Protein AF-A0A7S0T7L4-F1 (afdb_monomer)

Structure (mmCIF, N/CA/C/O backbone):
data_AF-A0A7S0T7L4-F1
#
_entry.id   AF-A0A7S0T7L4-F1
#
loop_
_atom_site.group_PDB
_atom_site.id
_atom_site.type_symbol
_atom_site.label_atom_id
_atom_site.label_alt_id
_atom_site.label_comp_id
_atom_site.label_asym_id
_atom_site.label_entity_id
_atom_site.label_seq_id
_atom_site.pdbx_PDB_ins_code
_atom_site.Cartn_x
_atom_site.Cartn_y
_atom_site.Cartn_z
_atom_site.occupancy
_atom_site.B_iso_or_equiv
_atom_site.auth_seq_id
_atom_site.auth_comp_id
_atom_site.auth_asym_id
_atom_site.auth_atom_id
_atom_site.pdbx_PDB_model_num
ATOM 1 N N . GLU A 1 1 ? -25.936 -7.237 38.113 1.00 46.38 1 GLU A N 1
ATOM 2 C CA . GLU A 1 1 ? -25.662 -6.929 36.689 1.00 46.38 1 GLU A CA 1
ATOM 3 C C . GLU A 1 1 ? -26.120 -5.549 36.201 1.00 46.38 1 GLU A C 1
ATOM 5 O O . GLU A 1 1 ? -25.443 -5.005 35.349 1.00 46.38 1 GLU A O 1
ATOM 10 N N . LYS A 1 2 ? -27.176 -4.910 36.740 1.00 40.78 2 LYS A N 1
ATOM 11 C CA . LYS A 1 2 ? -27.672 -3.599 36.240 1.00 40.78 2 LYS A CA 1
ATOM 12 C C . LYS A 1 2 ? -27.026 -2.319 36.807 1.00 40.78 2 LYS A C 1
ATOM 14 O O . LYS A 1 2 ? -27.452 -1.236 36.425 1.00 40.78 2 LYS A O 1
ATOM 19 N N . ARG A 1 3 ? -26.083 -2.392 37.756 1.00 48.12 3 ARG A N 1
ATOM 20 C CA . ARG A 1 3 ? -25.671 -1.191 38.519 1.00 48.12 3 ARG A CA 1
ATOM 21 C C . ARG A 1 3 ? -24.419 -0.479 38.008 1.00 48.12 3 ARG A C 1
ATOM 23 O O . ARG A 1 3 ? -24.399 0.739 38.080 1.00 48.12 3 ARG A O 1
ATOM 30 N N . GLU A 1 4 ? -23.445 -1.183 37.431 1.00 53.12 4 GLU A N 1
ATOM 31 C CA . GLU A 1 4 ? -22.246 -0.556 36.849 1.00 53.12 4 GLU A CA 1
ATOM 32 C C . GLU A 1 4 ? -21.747 -1.365 35.642 1.00 53.12 4 GLU A C 1
ATOM 34 O O . GLU A 1 4 ? -20.860 -2.211 35.773 1.00 53.12 4 GLU A O 1
ATOM 39 N N . PRO A 1 5 ? -22.325 -1.152 34.449 1.00 59.41 5 PRO A N 1
ATOM 40 C CA . PRO A 1 5 ? -21.936 -1.898 33.255 1.00 59.41 5 PRO A CA 1
ATOM 41 C C . PRO A 1 5 ? -20.467 -1.642 32.862 1.00 59.41 5 PRO A C 1
ATOM 43 O O . PRO A 1 5 ? -19.806 -2.542 32.358 1.00 59.41 5 PRO A O 1
ATOM 46 N N . LEU A 1 6 ? -19.897 -0.484 33.216 1.00 57.72 6 LEU A N 1
ATOM 47 C CA . LEU A 1 6 ? -18.463 -0.187 33.080 1.00 57.72 6 LEU A CA 1
ATOM 48 C C . LEU A 1 6 ? -17.570 -1.132 33.903 1.00 57.72 6 LEU A C 1
ATOM 50 O O . LEU A 1 6 ? -16.554 -1.619 33.409 1.00 57.72 6 LEU A O 1
ATOM 54 N N . LEU A 1 7 ? -17.958 -1.438 35.146 1.00 60.47 7 LEU A N 1
ATOM 55 C CA . LEU A 1 7 ? -17.203 -2.347 36.011 1.00 60.47 7 LEU A CA 1
ATOM 56 C C . LEU A 1 7 ? -17.292 -3.794 35.506 1.00 60.47 7 LEU A C 1
ATOM 58 O O . LEU A 1 7 ? -16.321 -4.550 35.598 1.00 60.47 7 LEU A O 1
ATOM 62 N N . ALA A 1 8 ? -18.435 -4.160 34.918 1.00 59.03 8 ALA A N 1
ATOM 63 C CA . ALA A 1 8 ? -18.621 -5.432 34.228 1.00 59.03 8 ALA A CA 1
ATOM 64 C C . ALA A 1 8 ? -17.688 -5.547 33.008 1.00 59.03 8 ALA A C 1
ATOM 66 O O . ALA A 1 8 ? -16.973 -6.536 32.883 1.00 59.03 8 ALA A O 1
ATOM 67 N N . VAL A 1 9 ? -17.585 -4.508 32.170 1.00 58.62 9 VAL A N 1
ATOM 68 C CA . VAL A 1 9 ? -16.639 -4.491 31.036 1.00 58.62 9 VAL A CA 1
ATOM 69 C C . VAL A 1 9 ? -15.195 -4.666 31.515 1.00 58.62 9 VAL A C 1
ATOM 71 O O . VAL A 1 9 ? -14.468 -5.486 30.963 1.00 58.62 9 VAL A O 1
ATOM 74 N N . VAL A 1 10 ? -14.775 -3.976 32.580 1.00 61.06 10 VAL A N 1
ATOM 75 C CA . VAL A 1 10 ? -13.408 -4.102 33.124 1.00 61.06 10 VAL A CA 1
ATOM 76 C C . VAL A 1 10 ? -13.134 -5.503 33.687 1.00 61.06 10 VAL A C 1
ATOM 78 O O . VAL A 1 10 ? -12.034 -6.039 33.525 1.00 61.06 10 VAL A O 1
ATOM 81 N N . SER A 1 11 ? -14.118 -6.122 34.339 1.00 59.00 11 SER A N 1
ATOM 82 C CA . SER A 1 11 ? -13.972 -7.467 34.908 1.00 59.00 11 SER A CA 1
ATOM 83 C C . SER A 1 11 ? -13.998 -8.560 33.834 1.00 59.00 11 SER A C 1
ATOM 85 O O . SER A 1 11 ? -13.143 -9.446 33.866 1.00 59.00 11 SER A O 1
ATOM 87 N N . TYR A 1 12 ? -14.862 -8.457 32.820 1.00 60.47 12 TYR A N 1
ATOM 88 C CA . TYR A 1 12 ? -14.848 -9.362 31.664 1.00 60.47 12 TYR A CA 1
ATOM 89 C C . TYR A 1 12 ? -13.604 -9.180 30.790 1.00 60.47 12 TYR A C 1
ATOM 91 O O . TYR A 1 12 ? -13.039 -10.169 30.316 1.00 60.47 12 TYR A O 1
ATOM 99 N N . ALA A 1 13 ? -13.102 -7.947 30.664 1.00 59.41 13 ALA A N 1
ATOM 100 C CA . ALA A 1 13 ? -11.855 -7.667 29.966 1.00 59.41 13 ALA A CA 1
ATOM 101 C C . ALA A 1 13 ? -10.665 -8.388 30.615 1.00 59.41 13 ALA A C 1
ATOM 103 O O . ALA A 1 13 ? -9.842 -8.978 29.912 1.00 59.41 13 ALA A O 1
ATOM 104 N N . ARG A 1 14 ? -10.616 -8.414 31.954 1.00 60.66 14 ARG A N 1
ATOM 105 C CA . ARG A 1 14 ? -9.617 -9.170 32.729 1.00 60.66 14 ARG A CA 1
ATOM 106 C C . ARG A 1 14 ? -9.839 -10.684 32.672 1.00 60.66 14 ARG A C 1
ATOM 108 O O . ARG A 1 14 ? -8.865 -11.430 32.655 1.00 60.66 14 ARG A O 1
ATOM 115 N N . GLY A 1 15 ? -11.094 -11.130 32.609 1.00 63.53 15 GLY A N 1
ATOM 116 C CA . GLY A 1 15 ? -11.477 -12.544 32.538 1.00 63.53 15 GLY A CA 1
ATOM 117 C C . GLY A 1 15 ? -11.331 -13.197 31.159 1.00 63.53 15 GLY A C 1
ATOM 118 O O . GLY A 1 15 ? -11.472 -14.410 31.058 1.00 63.53 15 GLY A O 1
ATOM 119 N N . LYS A 1 16 ? -11.029 -12.424 30.103 1.00 61.78 16 LYS A N 1
ATOM 120 C CA . LYS A 1 16 ? -10.987 -12.884 28.698 1.00 61.78 16 LYS A CA 1
ATOM 121 C C . LYS A 1 16 ? -12.323 -13.447 28.176 1.00 61.78 16 LYS A C 1
ATOM 123 O O . LYS A 1 16 ? -12.313 -14.198 27.206 1.00 61.78 16 LYS A O 1
ATOM 128 N N . CYS A 1 17 ? -13.449 -13.081 28.787 1.00 69.62 17 CYS A N 1
ATOM 129 C CA . CYS A 1 17 ? -14.780 -13.519 28.364 1.00 69.62 17 CYS A CA 1
ATOM 130 C C . CYS A 1 17 ? -15.318 -12.580 27.278 1.00 69.62 17 CYS A C 1
ATOM 132 O O . CYS A 1 17 ? -16.112 -11.685 27.565 1.00 69.62 17 CYS A O 1
ATOM 134 N N . ASP A 1 18 ? -14.856 -12.774 26.044 1.00 72.25 18 ASP A N 1
ATOM 135 C CA . ASP A 1 18 ? -15.166 -11.876 24.927 1.00 72.25 18 ASP A CA 1
ATOM 136 C C . ASP A 1 18 ? -16.669 -11.825 24.597 1.00 72.25 18 ASP A C 1
ATOM 138 O O . ASP A 1 18 ? -17.215 -10.751 24.354 1.00 72.25 18 ASP A O 1
ATOM 142 N N . ASP A 1 19 ? -17.350 -12.972 24.654 1.00 70.56 19 ASP A N 1
ATOM 143 C CA . ASP A 1 19 ? -18.769 -13.091 24.296 1.00 70.56 19 ASP A CA 1
ATOM 144 C C . ASP A 1 19 ? -19.677 -12.362 25.294 1.00 70.56 19 ASP A C 1
ATOM 146 O O . ASP A 1 19 ? -20.521 -11.558 24.904 1.00 70.56 19 ASP A O 1
ATOM 150 N N . ALA A 1 20 ? -19.432 -12.554 26.593 1.00 68.19 20 ALA A N 1
ATOM 151 C CA . ALA A 1 20 ? -20.180 -11.871 27.645 1.00 68.19 20 ALA A CA 1
ATOM 152 C C . ALA A 1 20 ? -19.956 -10.351 27.612 1.00 68.19 20 ALA A C 1
ATOM 154 O O . ALA A 1 20 ? -20.878 -9.584 27.882 1.00 68.19 20 ALA A O 1
ATOM 155 N N . LEU A 1 21 ? -18.746 -9.904 27.257 1.00 73.50 21 LEU A N 1
ATOM 156 C CA . LEU A 1 21 ? -18.447 -8.481 27.130 1.00 73.50 21 LEU A CA 1
ATOM 157 C C . LEU A 1 21 ? -19.219 -7.863 25.964 1.00 73.50 21 LEU A C 1
ATOM 159 O O . LEU A 1 21 ? -19.841 -6.824 26.161 1.00 73.50 21 LEU A O 1
ATOM 163 N N . ILE A 1 22 ? -19.231 -8.513 24.795 1.00 74.19 22 ILE A N 1
ATOM 164 C CA . ILE A 1 22 ? -19.968 -8.036 23.616 1.00 74.19 22 ILE A CA 1
ATOM 165 C C . ILE A 1 22 ? -21.470 -7.942 23.915 1.00 74.19 22 ILE A C 1
ATOM 167 O O . ILE A 1 22 ? -22.093 -6.929 23.593 1.00 74.19 22 ILE A O 1
ATOM 171 N N . ASP A 1 23 ? -22.049 -8.944 24.576 1.00 74.38 23 ASP A N 1
ATOM 172 C CA . ASP A 1 23 ? -23.477 -8.955 24.912 1.00 74.38 23 ASP A CA 1
ATOM 173 C C . ASP A 1 23 ? -23.842 -7.864 25.933 1.00 74.38 23 ASP A C 1
ATOM 175 O O . ASP A 1 23 ? -24.859 -7.171 25.797 1.00 74.38 23 ASP A O 1
ATOM 179 N N . VAL A 1 24 ? -22.983 -7.637 26.930 1.00 73.25 24 VAL A N 1
ATOM 180 C CA . VAL A 1 24 ? -23.160 -6.558 27.913 1.00 73.25 24 VAL A CA 1
ATOM 181 C C . VAL A 1 24 ? -23.000 -5.185 27.259 1.00 73.25 24 VAL A C 1
ATOM 183 O O . VAL A 1 24 ? -23.801 -4.290 27.525 1.00 73.25 24 VAL A O 1
ATOM 186 N N . THR A 1 25 ? -22.027 -4.999 26.366 1.00 73.25 25 THR A N 1
ATOM 187 C CA . THR A 1 25 ? -21.849 -3.716 25.671 1.00 73.25 25 THR A CA 1
ATOM 188 C C . THR A 1 25 ? -22.977 -3.432 24.687 1.00 73.25 25 THR A C 1
ATOM 190 O O . THR A 1 25 ? -23.433 -2.293 24.618 1.00 73.25 25 THR A O 1
ATOM 193 N N . ASN A 1 26 ? -23.483 -4.456 23.990 1.00 77.31 26 ASN A N 1
ATOM 194 C CA . ASN A 1 26 ? -24.610 -4.320 23.066 1.00 77.31 26 ASN A CA 1
ATOM 195 C C . ASN A 1 26 ? -25.909 -3.985 23.816 1.00 77.31 26 ASN A C 1
ATOM 197 O O . ASN A 1 26 ? -26.663 -3.117 23.384 1.00 77.31 26 ASN A O 1
ATOM 201 N N . SER A 1 27 ? -26.162 -4.635 24.958 1.00 73.62 27 SER A N 1
ATOM 202 C CA . SER A 1 27 ? -27.363 -4.389 25.771 1.00 73.62 27 SER A CA 1
ATOM 203 C C . SER A 1 27 ? -27.332 -3.054 26.525 1.00 73.62 27 SER A C 1
ATOM 205 O O . SER A 1 27 ? -28.387 -2.469 26.770 1.00 73.62 27 SER A O 1
ATOM 207 N N . ALA A 1 28 ? -26.143 -2.553 26.871 1.00 73.69 28 ALA A N 1
ATOM 208 C CA . ALA A 1 28 ? -25.954 -1.281 27.569 1.00 73.69 28 ALA A CA 1
ATOM 209 C C . ALA A 1 28 ? -25.620 -0.095 26.641 1.00 73.69 28 ALA A C 1
ATOM 211 O O . ALA A 1 28 ? -25.410 1.013 27.134 1.00 73.69 28 ALA A O 1
ATOM 212 N N . SER A 1 29 ? -25.555 -0.308 25.321 1.00 78.00 29 SER A N 1
ATOM 213 C CA . SER A 1 29 ? -25.124 0.686 24.322 1.00 78.00 29 SER A CA 1
ATOM 214 C C . SER A 1 29 ? -23.737 1.299 24.597 1.00 78.00 29 SER A C 1
ATOM 216 O O . SER A 1 29 ? -23.462 2.439 24.220 1.00 78.00 29 SER A O 1
ATOM 218 N N . LEU A 1 30 ? -22.842 0.543 25.243 1.00 80.31 30 LEU A N 1
ATOM 219 C CA . LEU A 1 30 ? -21.472 0.953 25.590 1.00 80.31 30 LEU A CA 1
ATOM 220 C C . LEU A 1 30 ? -20.496 0.674 24.434 1.00 80.31 30 LEU A C 1
ATOM 222 O O . LEU A 1 30 ? -19.534 -0.087 24.556 1.00 80.31 30 LEU A O 1
ATOM 226 N N . PHE A 1 31 ? -20.768 1.273 23.271 1.00 80.19 31 PHE A N 1
ATOM 227 C CA . PHE A 1 31 ? -19.996 1.032 22.044 1.00 80.19 31 PHE A CA 1
ATOM 228 C C . PHE A 1 31 ? -18.583 1.629 22.092 1.00 80.19 31 PHE A C 1
ATOM 230 O O . PHE A 1 31 ? -17.681 1.134 21.419 1.00 80.19 31 PHE A O 1
ATOM 237 N N . LYS A 1 32 ? -18.364 2.669 22.906 1.00 79.44 32 LYS A N 1
ATOM 238 C CA . LYS A 1 32 ? -17.043 3.283 23.095 1.00 79.44 32 LYS A CA 1
ATOM 239 C C . LYS A 1 32 ? -16.093 2.325 23.813 1.00 79.44 32 LYS A C 1
ATOM 241 O O . LYS A 1 32 ? -14.959 2.128 23.387 1.00 79.44 32 LYS A O 1
ATOM 246 N N . GLU A 1 33 ? -16.564 1.713 24.887 1.00 79.25 33 GLU A N 1
ATOM 247 C CA . GLU A 1 33 ? -15.820 0.755 25.695 1.00 79.25 33 GLU A CA 1
ATOM 248 C C . GLU A 1 33 ? -15.592 -0.544 24.918 1.00 79.25 33 GLU A C 1
ATOM 250 O O . GLU A 1 33 ? -14.496 -1.103 24.955 1.00 79.25 33 GLU A O 1
ATOM 255 N N . GLN A 1 34 ? -16.593 -0.980 24.145 1.00 80.19 34 GLN A N 1
ATOM 256 C CA . GLN A 1 34 ? -16.461 -2.098 23.213 1.00 80.19 34 GLN A CA 1
ATOM 257 C C . GLN A 1 34 ? -15.365 -1.836 22.174 1.00 80.19 34 GLN A C 1
ATOM 259 O O . GLN A 1 34 ? -14.502 -2.686 21.959 1.00 80.19 34 GLN A O 1
ATOM 264 N N . ALA A 1 35 ? -15.355 -0.648 21.565 1.00 82.31 35 ALA A N 1
ATOM 265 C CA . ALA A 1 35 ? -14.335 -0.243 20.605 1.00 82.31 35 ALA A CA 1
ATOM 266 C C . ALA A 1 35 ? -12.930 -0.225 21.234 1.00 82.31 35 ALA A C 1
ATOM 268 O O . ALA A 1 35 ? -11.990 -0.753 20.644 1.00 82.31 35 ALA A O 1
ATOM 269 N N . GLN A 1 36 ? -12.783 0.317 22.449 1.00 81.50 36 GLN A N 1
ATOM 270 C CA . GLN A 1 36 ? -11.506 0.304 23.173 1.00 81.50 36 GLN A CA 1
ATOM 271 C C . GLN A 1 36 ? -11.034 -1.122 23.471 1.00 81.50 36 GLN A C 1
ATOM 273 O O . GLN A 1 36 ? -9.864 -1.440 23.265 1.00 81.50 36 GLN A O 1
ATOM 278 N N . TYR A 1 37 ? -11.943 -1.999 23.900 1.00 81.50 37 TYR A N 1
ATOM 279 C CA . TYR A 1 37 ? -11.619 -3.391 24.191 1.00 81.50 37 TYR A CA 1
ATOM 280 C C . TYR A 1 37 ? -11.155 -4.164 22.952 1.00 81.50 37 TYR A C 1
ATOM 282 O O . TYR A 1 37 ? -10.166 -4.892 23.018 1.00 81.50 37 TYR A O 1
ATOM 290 N N . LEU A 1 38 ? -11.830 -3.983 21.813 1.00 81.62 38 LEU A N 1
ATOM 291 C CA . LEU A 1 38 ? -11.463 -4.634 20.550 1.00 81.62 38 LEU A CA 1
ATOM 292 C C . LEU A 1 38 ? -10.057 -4.246 20.087 1.00 81.62 38 LEU A C 1
ATOM 294 O O . LEU A 1 38 ? -9.308 -5.090 19.590 1.00 81.62 38 LEU A O 1
ATOM 298 N N . VAL A 1 39 ? -9.698 -2.976 20.273 1.00 81.00 39 VAL A N 1
ATOM 299 C CA . VAL A 1 39 ? -8.371 -2.460 19.936 1.00 81.00 39 VAL A CA 1
ATOM 300 C C . VAL A 1 39 ? -7.308 -2.959 20.921 1.00 81.00 39 VAL A C 1
ATOM 302 O O . VAL A 1 39 ? -6.208 -3.284 20.492 1.00 81.00 39 VAL A O 1
ATOM 305 N N . GLU A 1 40 ? -7.628 -3.098 22.211 1.00 81.44 40 GLU A N 1
ATOM 306 C CA . GLU A 1 40 ? -6.695 -3.623 23.222 1.00 81.44 40 GLU A CA 1
ATOM 307 C C . GLU A 1 40 ? -6.449 -5.134 23.092 1.00 81.44 40 GLU A C 1
ATOM 309 O O . GLU A 1 40 ? -5.350 -5.612 23.358 1.00 81.44 40 GLU A O 1
ATOM 314 N N . ARG A 1 41 ? -7.470 -5.904 22.698 1.00 79.75 41 ARG A N 1
ATOM 315 C CA . ARG A 1 41 ? -7.368 -7.365 22.549 1.00 79.75 41 ARG A CA 1
ATOM 316 C C . ARG A 1 41 ? -6.612 -7.800 21.305 1.00 79.75 41 ARG A C 1
ATOM 318 O O . ARG A 1 41 ? -6.141 -8.932 21.280 1.00 79.75 41 ARG A O 1
ATOM 325 N N . GLU A 1 42 ? -6.584 -6.960 20.271 1.00 78.19 42 GLU A N 1
ATOM 326 C CA . GLU A 1 42 ? -5.938 -7.226 18.977 1.00 78.19 42 GLU A CA 1
ATOM 327 C C . GLU A 1 42 ? -6.352 -8.563 18.310 1.00 78.19 42 GLU A C 1
ATOM 329 O O . GLU A 1 42 ? -5.678 -9.059 17.408 1.00 78.19 42 GLU A O 1
ATOM 334 N N . SER A 1 43 ? -7.481 -9.164 18.714 1.00 81.25 43 SER A N 1
ATOM 335 C CA . SER A 1 43 ? -7.876 -10.501 18.253 1.00 81.25 43 SER A CA 1
ATOM 336 C C . SER A 1 43 ? -8.634 -10.449 16.918 1.00 81.25 43 SER A C 1
ATOM 338 O O . SER A 1 43 ? -9.727 -9.873 16.855 1.00 81.25 43 SER A O 1
ATOM 340 N N . PRO A 1 44 ? -8.123 -11.089 15.846 1.00 76.06 44 PRO A N 1
ATOM 341 C CA . PRO A 1 44 ? -8.757 -11.064 14.526 1.00 76.06 44 PRO A CA 1
ATOM 342 C C . PRO A 1 44 ? -10.103 -11.805 14.486 1.00 76.06 44 PRO A C 1
ATOM 344 O O . PRO A 1 44 ? -10.969 -11.481 13.666 1.00 76.06 44 PRO A O 1
ATOM 347 N N . GLU A 1 45 ? -10.304 -12.787 15.366 1.00 81.12 45 GLU A N 1
ATOM 348 C CA . GLU A 1 45 ? -11.557 -13.540 15.481 1.00 81.12 45 GLU A CA 1
ATOM 349 C C . GLU A 1 45 ? -12.683 -12.654 16.026 1.00 81.12 45 GLU A C 1
ATOM 351 O O . GLU A 1 45 ? -13.787 -12.640 15.476 1.00 81.12 45 GLU A O 1
ATOM 356 N N . LEU A 1 46 ? -12.373 -11.829 17.034 1.00 81.25 46 LEU A N 1
ATOM 357 C CA . LEU A 1 46 ? -13.321 -10.880 17.622 1.00 81.25 46 LEU A CA 1
ATOM 358 C C . LEU A 1 46 ? -13.728 -9.805 16.626 1.00 81.25 46 LEU A C 1
ATOM 360 O O . LEU A 1 46 ? -14.916 -9.530 16.466 1.00 81.25 46 LEU A O 1
ATOM 364 N N . TRP A 1 47 ? -12.757 -9.255 15.896 1.00 84.69 47 TRP A N 1
ATOM 365 C CA . TRP A 1 47 ? -13.035 -8.310 14.821 1.00 84.69 47 TRP A CA 1
ATOM 366 C C . TRP A 1 47 ? -13.948 -8.913 13.757 1.00 84.69 47 TRP A C 1
ATOM 368 O O . TRP A 1 47 ? -14.923 -8.281 13.362 1.00 84.69 47 TRP A O 1
ATOM 378 N N . THR A 1 48 ? -13.683 -10.152 13.335 1.00 81.75 48 THR A N 1
ATOM 379 C CA . THR A 1 48 ? -14.522 -10.834 12.340 1.00 81.75 48 THR A CA 1
ATOM 380 C C . THR A 1 48 ? -15.952 -11.019 12.854 1.00 81.75 48 THR A C 1
ATOM 382 O O . THR A 1 48 ? -16.890 -10.862 12.081 1.00 81.75 48 THR A O 1
ATOM 385 N N . ARG A 1 49 ? -16.136 -11.309 14.150 1.00 80.12 49 ARG A N 1
ATOM 386 C CA . ARG A 1 49 ? -17.457 -11.489 14.772 1.00 80.12 49 ARG A CA 1
ATOM 387 C C . ARG A 1 49 ? -18.229 -10.178 14.917 1.00 80.12 49 ARG A C 1
ATOM 389 O O . ARG A 1 49 ? -19.414 -10.140 14.598 1.00 80.12 49 ARG A O 1
ATOM 396 N N . VAL A 1 50 ? -17.575 -9.111 15.370 1.00 81.00 50 VAL A N 1
ATOM 397 C CA . VAL A 1 50 ? -18.222 -7.803 15.565 1.00 81.00 50 VAL A CA 1
ATOM 398 C C . VAL A 1 50 ? -18.533 -7.123 14.232 1.00 81.00 50 VAL A C 1
ATOM 400 O O . VAL A 1 50 ? -19.581 -6.492 14.102 1.00 81.00 50 VAL A O 1
ATOM 403 N N . LEU A 1 51 ? -17.666 -7.293 13.230 1.00 80.69 51 LEU A N 1
ATOM 404 C CA . LEU A 1 51 ? -17.820 -6.699 11.900 1.00 80.69 51 LEU A CA 1
ATOM 405 C C . LEU A 1 51 ? -18.693 -7.528 10.941 1.00 80.69 51 LEU A C 1
ATOM 407 O O . LEU A 1 51 ? -18.744 -7.203 9.754 1.00 80.69 51 LEU A O 1
ATOM 411 N N . ARG A 1 52 ? -19.385 -8.572 11.422 1.00 80.00 52 ARG A N 1
ATOM 412 C CA . ARG A 1 52 ? -20.347 -9.335 10.608 1.00 80.00 52 ARG A CA 1
ATOM 413 C C . ARG A 1 52 ? -21.439 -8.422 10.063 1.00 80.00 52 ARG A C 1
ATOM 415 O O . ARG A 1 52 ? -21.929 -7.544 10.768 1.00 80.00 52 ARG A O 1
ATOM 422 N N . GLU A 1 53 ? -21.860 -8.674 8.829 1.00 73.31 53 GLU A N 1
ATOM 423 C CA . GLU A 1 53 ? -22.905 -7.878 8.171 1.00 73.31 53 GLU A CA 1
ATOM 424 C C . GLU A 1 53 ? -24.269 -8.027 8.848 1.00 73.31 53 GLU A C 1
ATOM 426 O O . GLU A 1 53 ? -25.030 -7.068 8.907 1.00 73.31 53 GLU A O 1
ATOM 431 N N . ASP A 1 54 ? -24.511 -9.194 9.450 1.00 74.88 54 ASP A N 1
ATOM 432 C CA . ASP A 1 54 ? -25.718 -9.510 10.220 1.00 74.88 54 ASP A CA 1
ATOM 433 C C . ASP A 1 54 ? -25.840 -8.699 11.524 1.00 74.88 54 ASP A C 1
ATOM 435 O O . ASP A 1 54 ? -26.886 -8.719 12.171 1.00 74.88 54 ASP A O 1
ATOM 439 N N . ASN A 1 55 ? -24.768 -8.025 11.965 1.00 77.69 55 ASN A N 1
ATOM 440 C CA . ASN A 1 55 ? -24.758 -7.317 13.239 1.00 77.69 55 ASN A CA 1
ATOM 441 C C . ASN A 1 55 ? -25.389 -5.914 13.100 1.00 77.69 55 ASN A C 1
ATOM 443 O O . ASN A 1 55 ? -24.789 -5.040 12.464 1.00 77.69 55 ASN A O 1
ATOM 447 N N . PRO A 1 56 ? -26.532 -5.632 13.760 1.00 79.69 56 PRO A N 1
ATOM 448 C CA . PRO A 1 56 ? -27.182 -4.321 13.692 1.00 79.69 56 PRO A CA 1
ATOM 449 C C . PRO A 1 56 ? -26.323 -3.198 14.294 1.00 79.69 56 PRO A C 1
ATOM 451 O O . PRO A 1 56 ? -26.453 -2.039 13.900 1.00 79.69 56 PRO A O 1
ATOM 454 N N . TYR A 1 57 ? -25.408 -3.528 15.209 1.00 80.19 57 TYR A N 1
ATOM 455 C CA . TYR A 1 57 ? -24.544 -2.561 15.888 1.00 80.19 57 TYR A CA 1
ATOM 456 C C . TYR A 1 57 ? -23.213 -2.312 15.165 1.00 80.19 57 TYR A C 1
ATOM 458 O O . TYR A 1 57 ? -22.423 -1.484 15.617 1.00 80.19 57 TYR A O 1
ATOM 466 N N . ARG A 1 58 ? -22.960 -2.979 14.025 1.00 82.81 58 ARG A N 1
ATOM 467 C CA . ARG A 1 58 ? -21.705 -2.871 13.257 1.00 82.81 58 ARG A CA 1
ATOM 468 C C . ARG A 1 58 ? -21.314 -1.417 12.994 1.00 82.81 58 ARG A C 1
ATOM 470 O O . ARG A 1 58 ? -20.184 -1.034 13.279 1.00 82.81 58 ARG A O 1
ATOM 477 N N . LYS A 1 59 ? -22.246 -0.607 12.480 1.00 81.56 59 LYS A N 1
ATOM 478 C CA . LYS A 1 59 ? -21.992 0.805 12.144 1.00 81.56 59 LYS A CA 1
ATOM 479 C C . LYS A 1 59 ? -21.631 1.630 13.379 1.00 81.56 59 LYS A C 1
ATOM 481 O O . LYS A 1 59 ? -20.638 2.337 13.352 1.00 81.56 59 LYS A O 1
ATOM 486 N N . LEU A 1 60 ? -22.365 1.458 14.479 1.00 84.06 60 LEU A N 1
ATOM 487 C CA . LEU A 1 60 ? -22.129 2.198 15.724 1.00 84.06 60 LEU A CA 1
ATOM 488 C C . LEU A 1 60 ? -20.754 1.890 16.323 1.00 84.06 60 LEU A C 1
ATOM 490 O O . LEU A 1 60 ? -20.054 2.803 16.756 1.00 84.06 60 LEU A O 1
ATOM 494 N N . VAL A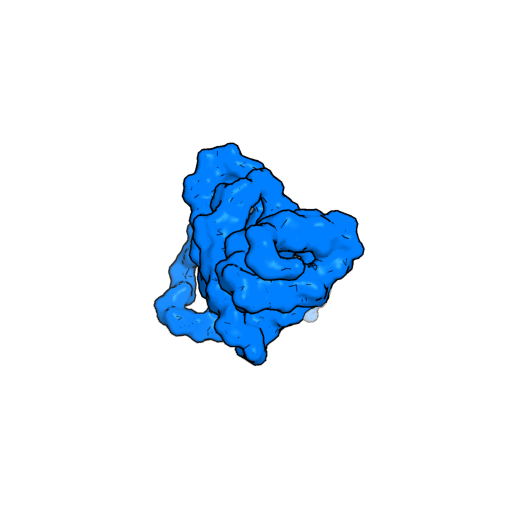 1 61 ? -20.344 0.617 16.320 1.00 83.81 61 VAL A N 1
ATOM 495 C CA . VAL A 1 61 ? -19.008 0.232 16.795 1.00 83.81 61 VAL A CA 1
ATOM 496 C C . VAL A 1 61 ? -17.930 0.809 15.884 1.00 83.81 61 VAL A C 1
ATOM 498 O O . VAL A 1 61 ? -16.966 1.386 16.383 1.00 83.81 61 VAL A O 1
ATOM 501 N N . VAL A 1 62 ? -18.095 0.698 14.562 1.00 84.19 62 VAL A N 1
ATOM 502 C CA . VAL A 1 62 ? -17.149 1.268 13.593 1.00 84.19 62 VAL A CA 1
ATOM 503 C C . VAL A 1 62 ? -17.023 2.778 13.799 1.00 84.19 62 VAL A C 1
ATOM 505 O O . VAL A 1 62 ? -15.909 3.258 13.984 1.00 84.19 62 VAL A O 1
ATOM 508 N N . ASP A 1 63 ? -18.128 3.512 13.896 1.00 83.88 63 ASP A N 1
ATOM 509 C CA . ASP A 1 63 ? -18.115 4.962 14.108 1.00 83.88 63 ASP A CA 1
ATOM 510 C C . ASP A 1 63 ? -17.359 5.350 15.387 1.00 83.88 63 ASP A C 1
ATOM 512 O O . ASP A 1 63 ? -16.562 6.290 15.370 1.00 83.88 63 ASP A O 1
ATOM 516 N N . GLN A 1 64 ? -17.532 4.615 16.493 1.00 84.06 64 GLN A N 1
ATOM 517 C CA . GLN A 1 64 ? -16.789 4.866 17.737 1.00 84.06 64 GLN A CA 1
ATOM 518 C C . GLN A 1 64 ? -15.295 4.530 17.619 1.00 84.06 64 GLN A C 1
ATOM 520 O O . GLN A 1 64 ? -14.454 5.269 18.140 1.00 84.06 64 GLN A O 1
ATOM 525 N N . VAL A 1 65 ? -14.940 3.454 16.908 1.00 84.56 65 VAL A N 1
ATOM 526 C CA . VAL A 1 65 ? -13.535 3.111 16.626 1.00 84.56 65 VAL A CA 1
ATOM 527 C C . VAL A 1 65 ? -12.864 4.246 15.846 1.00 84.56 65 VAL A C 1
ATOM 529 O O . VAL A 1 65 ? -11.784 4.699 16.223 1.00 84.56 65 VAL A O 1
ATOM 532 N N . VAL A 1 66 ? -13.528 4.735 14.798 1.00 80.38 66 VAL A N 1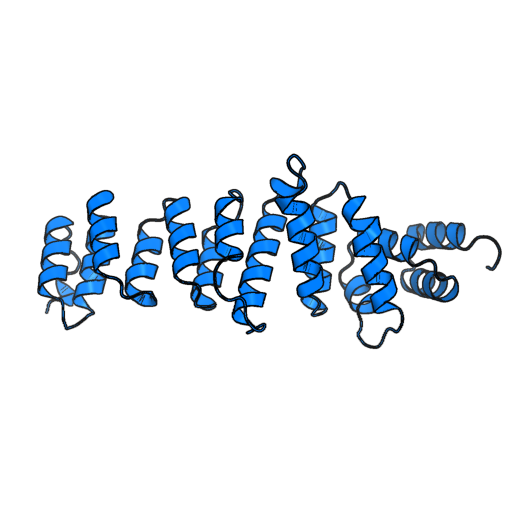
ATOM 533 C CA . VAL A 1 66 ? -13.037 5.778 13.883 1.00 80.38 66 VAL A CA 1
ATOM 534 C C . VAL A 1 66 ? -12.944 7.148 14.554 1.00 80.38 66 VAL A C 1
ATOM 536 O O . VAL A 1 66 ? -11.943 7.845 14.390 1.00 80.38 66 VAL A O 1
ATOM 539 N N . SER A 1 67 ? -13.968 7.543 15.312 1.00 79.62 67 SER A N 1
ATOM 540 C CA . SER A 1 67 ? -14.074 8.896 15.875 1.00 79.62 67 SER A CA 1
ATOM 541 C C . SER A 1 67 ? -13.356 9.082 17.212 1.00 79.62 67 SER A C 1
ATOM 543 O O . SER A 1 67 ? -12.896 10.187 17.495 1.00 79.62 67 SER A O 1
ATOM 545 N N . VAL A 1 68 ? -13.240 8.032 18.033 1.00 80.94 68 VAL A N 1
ATOM 546 C CA . VAL A 1 68 ? -12.732 8.145 19.411 1.00 80.94 68 VAL A CA 1
ATOM 547 C C . VAL A 1 68 ? -11.479 7.311 19.634 1.00 80.94 68 VAL A C 1
ATOM 549 O O . VAL A 1 68 ? -10.488 7.824 20.152 1.00 80.94 68 VAL A O 1
ATOM 552 N N . VAL A 1 69 ? -11.500 6.028 19.266 1.00 77.31 69 VAL A N 1
ATOM 553 C CA . VAL A 1 69 ? -10.439 5.095 19.679 1.00 77.31 69 VAL A CA 1
ATOM 554 C C . VAL A 1 69 ? -9.178 5.268 18.845 1.00 77.31 69 VAL A C 1
ATOM 556 O O . VAL A 1 69 ? -8.100 5.370 19.419 1.00 77.31 69 VAL A O 1
ATOM 559 N N . LEU A 1 70 ? -9.290 5.361 17.519 1.00 77.00 70 LEU A N 1
ATOM 560 C CA . LEU A 1 70 ? -8.131 5.534 16.641 1.00 77.00 70 LEU A CA 1
ATOM 561 C C . LEU A 1 70 ? -7.398 6.869 16.864 1.00 77.00 70 LEU A C 1
ATOM 563 O O . LEU A 1 70 ? -6.174 6.828 16.971 1.00 77.00 70 LEU A O 1
ATOM 567 N N . PRO A 1 71 ? -8.073 8.029 17.021 1.00 74.75 71 PRO A N 1
ATOM 568 C CA . PRO A 1 71 ? -7.391 9.282 17.361 1.00 74.75 71 PRO A CA 1
ATOM 569 C C . PRO A 1 71 ? -6.717 9.267 18.739 1.00 74.75 71 PRO A C 1
ATOM 571 O O . PRO A 1 71 ? -5.723 9.957 18.942 1.00 74.75 71 PRO A O 1
ATOM 574 N N . ALA A 1 72 ? -7.253 8.494 19.690 1.00 74.31 72 ALA A N 1
ATOM 575 C CA . ALA A 1 72 ? -6.675 8.337 21.024 1.00 74.31 72 ALA A CA 1
ATOM 576 C C . ALA A 1 72 ? -5.560 7.275 21.082 1.00 74.31 72 ALA A C 1
ATOM 578 O O . ALA A 1 72 ? -4.843 7.190 22.081 1.00 74.31 72 ALA A O 1
ATOM 579 N N . CYS A 1 73 ? -5.408 6.452 20.040 1.00 73.81 73 CYS A N 1
ATOM 580 C CA . CYS A 1 73 ? -4.372 5.433 19.984 1.00 73.81 73 CYS A CA 1
ATOM 581 C C . CYS A 1 73 ? -3.003 6.078 19.765 1.00 73.81 73 CYS A C 1
ATOM 583 O O . CYS A 1 73 ? -2.794 6.845 18.832 1.00 73.81 73 CYS A O 1
ATOM 585 N N . THR A 1 74 ? -2.043 5.713 20.610 1.00 69.69 74 THR A N 1
ATOM 586 C CA . THR A 1 74 ? -0.637 6.131 20.505 1.00 69.69 74 THR A CA 1
ATOM 587 C C . THR A 1 74 ? 0.248 5.065 19.858 1.00 69.69 74 THR A C 1
ATOM 589 O O . THR A 1 74 ? 1.383 5.354 19.485 1.00 69.69 74 THR A O 1
ATOM 592 N N . THR A 1 75 ? -0.265 3.839 19.707 1.00 75.50 75 THR A N 1
ATOM 593 C CA . THR A 1 75 ? 0.474 2.673 19.206 1.00 75.50 75 THR A CA 1
ATOM 594 C C . THR A 1 75 ? 0.085 2.344 17.757 1.00 75.50 75 THR A C 1
ATOM 596 O O . THR A 1 75 ? -1.080 2.044 17.476 1.00 75.50 75 THR A O 1
ATOM 599 N N . PRO A 1 76 ? 1.032 2.393 16.804 1.00 75.56 76 PRO A N 1
ATOM 600 C CA . PRO A 1 76 ? 0.763 2.106 15.391 1.00 75.56 76 PRO A CA 1
ATOM 601 C C . PRO A 1 76 ? 0.463 0.632 15.092 1.00 75.56 76 PRO A C 1
ATOM 603 O O . PRO A 1 76 ? -0.187 0.321 14.089 1.00 75.56 76 PRO A O 1
ATOM 606 N N . GLU A 1 77 ? 0.877 -0.281 15.965 1.00 79.81 77 GLU A N 1
ATOM 607 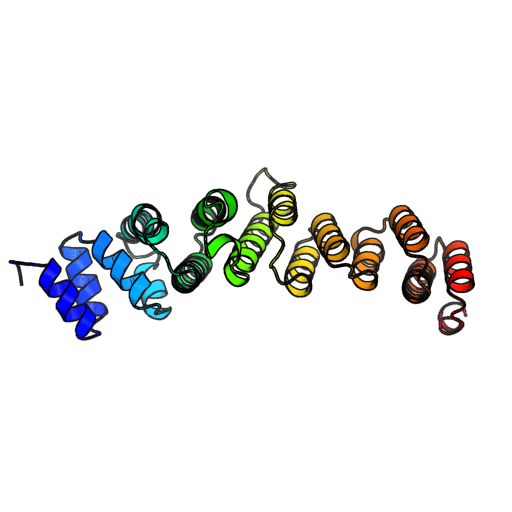C CA . GLU A 1 77 ? 0.600 -1.714 15.865 1.00 79.81 77 GLU A CA 1
ATOM 608 C C . GLU A 1 77 ? -0.905 -1.981 15.992 1.00 79.81 77 GLU A C 1
ATOM 610 O O . GLU A 1 77 ? -1.493 -2.625 15.120 1.00 79.81 77 GLU A O 1
ATOM 615 N N . LYS A 1 78 ? -1.548 -1.378 17.001 1.00 80.88 78 LYS A N 1
ATOM 616 C CA . LYS A 1 78 ? -2.998 -1.466 17.231 1.00 80.88 78 LYS A CA 1
ATOM 617 C C . LYS A 1 78 ? -3.790 -0.957 16.033 1.00 80.88 78 LYS A C 1
ATOM 619 O O . LYS A 1 78 ? -4.696 -1.634 15.549 1.00 80.88 78 LYS A O 1
ATOM 624 N N . VAL A 1 79 ? -3.392 0.193 15.487 1.00 81.06 79 VAL A N 1
ATOM 625 C CA . VAL A 1 79 ? -4.007 0.758 14.274 1.00 81.06 79 VAL A CA 1
ATOM 626 C C . VAL A 1 79 ? -3.875 -0.205 13.090 1.00 81.06 79 VAL A C 1
ATOM 628 O O . VAL A 1 79 ? -4.841 -0.423 12.362 1.00 81.06 79 VAL A O 1
ATOM 631 N N . SER A 1 80 ? -2.719 -0.855 12.928 1.00 79.25 80 SER A N 1
ATOM 632 C CA . SER A 1 80 ? -2.495 -1.823 11.845 1.00 79.25 80 SER A CA 1
ATOM 633 C C . SER A 1 80 ? -3.433 -3.037 11.934 1.00 79.25 80 SER A C 1
ATOM 635 O O . SER A 1 80 ? -3.900 -3.527 10.904 1.00 79.25 80 SER A O 1
ATOM 637 N N . VAL A 1 81 ? -3.740 -3.520 13.145 1.00 83.25 81 VAL A N 1
ATOM 638 C CA . VAL A 1 81 ? -4.690 -4.629 13.361 1.00 83.25 81 VAL A CA 1
ATOM 639 C C . VAL A 1 81 ? -6.114 -4.218 12.980 1.00 83.25 81 VAL A C 1
ATOM 641 O O . VAL A 1 81 ? -6.780 -4.954 12.248 1.00 83.25 81 VAL A O 1
ATOM 644 N N . VAL A 1 82 ? -6.553 -3.024 13.395 1.00 82.88 82 VAL A N 1
ATOM 645 C CA . VAL A 1 82 ? -7.875 -2.469 13.041 1.00 82.88 82 VAL A CA 1
ATOM 646 C C . VAL A 1 82 ? -8.025 -2.338 11.526 1.00 82.88 82 VAL A C 1
ATOM 648 O O . VAL A 1 82 ? -9.028 -2.762 10.953 1.00 82.88 82 VAL A O 1
ATOM 651 N N . VAL A 1 83 ? -6.996 -1.813 10.858 1.00 80.25 83 VAL A N 1
ATOM 652 C CA . VAL A 1 83 ? -6.994 -1.635 9.401 1.00 80.25 83 VAL A CA 1
ATOM 653 C C . VAL A 1 83 ? -7.135 -2.974 8.681 1.00 80.25 83 VAL A C 1
ATOM 655 O O . VAL A 1 83 ? -7.977 -3.123 7.796 1.00 80.25 83 VAL A O 1
ATOM 658 N N . ARG A 1 84 ? -6.369 -3.992 9.093 1.00 80.12 84 ARG A N 1
ATOM 659 C CA . ARG A 1 84 ? -6.479 -5.347 8.525 1.00 80.12 84 ARG A CA 1
ATOM 660 C C . ARG A 1 84 ? -7.864 -5.954 8.748 1.00 80.12 84 ARG A C 1
ATOM 662 O O . ARG A 1 84 ? -8.400 -6.590 7.840 1.00 80.12 84 ARG A O 1
ATOM 669 N N . ALA A 1 85 ? -8.448 -5.750 9.928 1.00 83.50 85 ALA A N 1
ATOM 670 C CA . ALA A 1 85 ? -9.796 -6.209 10.243 1.00 83.50 85 ALA A CA 1
ATOM 671 C C . ALA A 1 85 ? -10.853 -5.576 9.325 1.00 83.50 85 ALA A C 1
ATOM 673 O O . ALA A 1 85 ? -11.678 -6.289 8.754 1.00 83.50 85 ALA A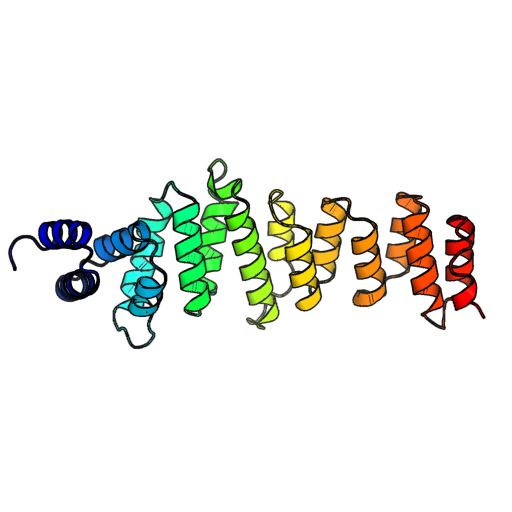 O 1
ATOM 674 N N . PHE A 1 86 ? -10.799 -4.261 9.121 1.00 83.12 86 PHE A N 1
ATOM 675 C CA . PHE A 1 86 ? -11.736 -3.540 8.255 1.00 83.12 86 PHE A CA 1
ATOM 676 C C . PHE A 1 86 ? -11.555 -3.898 6.771 1.00 83.12 86 PHE A C 1
ATOM 678 O O . PHE A 1 86 ? -12.550 -4.032 6.058 1.00 83.12 86 PHE A O 1
ATOM 685 N N . LEU A 1 87 ? -10.315 -4.134 6.312 1.00 78.25 87 LEU A N 1
ATOM 686 C CA . LEU A 1 87 ? -10.038 -4.624 4.954 1.00 78.25 87 LEU A CA 1
ATOM 687 C C . LEU A 1 87 ? -10.698 -5.983 4.711 1.00 78.25 87 LEU A C 1
ATOM 689 O O . LEU A 1 87 ? -11.291 -6.204 3.656 1.00 78.25 87 LEU A O 1
ATOM 693 N N . LYS A 1 88 ? -10.613 -6.889 5.692 1.00 81.00 88 LYS A N 1
ATOM 694 C CA . LYS A 1 88 ? -11.253 -8.209 5.630 1.00 81.00 88 LYS A CA 1
ATOM 695 C C . LYS A 1 88 ? -12.779 -8.110 5.704 1.00 81.00 88 LYS A C 1
ATOM 697 O O . LYS A 1 88 ? -13.466 -8.910 5.081 1.00 81.00 88 LYS A O 1
ATOM 702 N N . ALA A 1 89 ? -13.293 -7.120 6.431 1.00 81.12 89 ALA A N 1
ATOM 703 C CA . ALA A 1 89 ? -14.720 -6.837 6.541 1.00 81.12 89 ALA A CA 1
ATOM 704 C C . ALA A 1 89 ? -15.299 -6.050 5.349 1.00 81.12 89 ALA A C 1
ATOM 706 O O . ALA A 1 89 ? -16.471 -5.685 5.390 1.00 81.12 89 ALA A O 1
ATOM 707 N N . GLY A 1 90 ? -14.505 -5.756 4.312 1.00 76.50 90 GLY A N 1
ATOM 708 C CA . GLY A 1 90 ? -14.991 -5.082 3.108 1.00 76.50 90 GLY A CA 1
ATOM 709 C C . GLY A 1 90 ? -15.364 -3.611 3.314 1.00 76.50 90 GLY A C 1
ATOM 710 O O . GLY A 1 90 ? -16.247 -3.116 2.626 1.00 76.50 90 GLY A O 1
ATOM 711 N N . LEU A 1 91 ? -14.703 -2.903 4.240 1.00 77.94 91 LEU A N 1
ATOM 712 C CA . LEU A 1 91 ? -14.924 -1.470 4.499 1.00 77.94 91 LEU A CA 1
ATOM 713 C C . LEU A 1 91 ? -13.705 -0.607 4.094 1.00 77.94 91 LEU A C 1
ATOM 715 O O . LEU A 1 91 ? -13.108 0.041 4.956 1.00 77.94 91 LEU A O 1
ATOM 719 N N . PRO A 1 92 ? -13.279 -0.597 2.813 1.00 72.06 92 PRO A N 1
ATOM 720 C CA . PRO A 1 92 ? -12.075 0.121 2.384 1.00 72.06 92 PRO A CA 1
ATOM 721 C C . PRO A 1 92 ? -12.235 1.650 2.362 1.00 72.06 92 PRO A C 1
ATOM 723 O O . PRO A 1 92 ? -11.249 2.357 2.548 1.00 72.06 92 PRO A O 1
ATOM 726 N N . GLU A 1 93 ? -13.448 2.172 2.167 1.00 74.62 93 GLU A N 1
ATOM 727 C CA . GLU A 1 93 ? -13.697 3.620 2.061 1.00 74.62 93 GLU A CA 1
ATOM 728 C C . GLU A 1 93 ? -13.406 4.345 3.380 1.00 74.62 93 GLU A C 1
ATOM 730 O O . GLU A 1 93 ? -12.615 5.285 3.419 1.00 74.62 93 GLU A O 1
ATOM 735 N N . LEU A 1 94 ? -13.958 3.828 4.484 1.00 73.19 94 LEU A N 1
ATOM 736 C CA . LEU A 1 94 ? -13.708 4.348 5.832 1.00 73.19 94 LEU A CA 1
ATOM 737 C C . LEU A 1 94 ? -12.226 4.243 6.215 1.00 73.19 94 LEU A C 1
ATOM 739 O O . LEU A 1 94 ? -11.701 5.095 6.926 1.00 73.19 94 LEU A O 1
ATOM 743 N N . LEU A 1 95 ? -11.536 3.204 5.734 1.00 74.25 95 LEU A N 1
ATOM 744 C CA . LEU A 1 95 ? -10.109 3.022 5.983 1.00 74.25 95 LEU A CA 1
ATOM 745 C C . LEU A 1 95 ? -9.238 4.054 5.291 1.00 74.25 95 LEU A C 1
ATOM 747 O O . LEU A 1 95 ? -8.253 4.495 5.881 1.00 74.25 95 LEU A O 1
ATOM 751 N N . MET A 1 96 ? -9.582 4.415 4.059 1.00 75.00 96 MET A N 1
ATOM 752 C CA . MET A 1 96 ? -8.811 5.378 3.287 1.00 75.00 96 MET A CA 1
ATOM 753 C C . MET A 1 96 ? -8.811 6.742 3.979 1.00 75.00 96 MET A C 1
ATOM 755 O O . MET A 1 96 ? -7.740 7.257 4.282 1.00 75.00 96 MET A O 1
ATOM 759 N N . GLU A 1 97 ? -9.989 7.262 4.334 1.00 76.44 97 GLU A N 1
ATOM 760 C CA . GLU A 1 97 ? -10.125 8.566 5.000 1.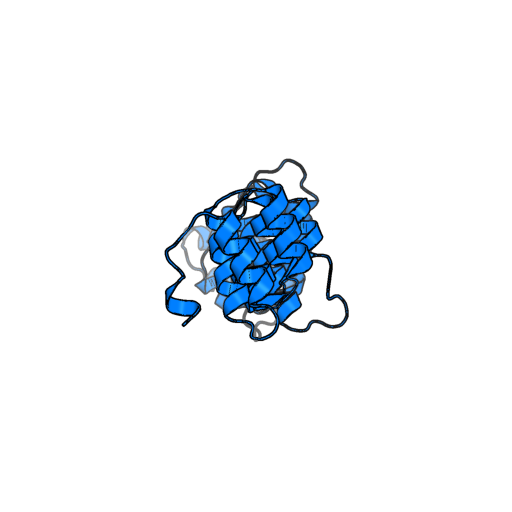00 76.44 97 GLU A CA 1
ATOM 761 C C . GLU A 1 97 ? -9.369 8.612 6.343 1.00 76.44 97 GLU A C 1
ATOM 763 O O . GLU A 1 97 ? -8.709 9.596 6.692 1.00 76.44 97 GLU A O 1
ATOM 768 N N . LEU A 1 98 ? -9.428 7.515 7.101 1.00 75.69 98 LEU A N 1
ATOM 769 C CA . LEU A 1 98 ? -8.716 7.369 8.368 1.00 75.69 98 LEU A CA 1
ATOM 770 C C . LEU A 1 98 ? -7.204 7.371 8.197 1.00 75.69 98 LEU A C 1
ATOM 772 O O . LEU A 1 98 ? -6.501 8.084 8.914 1.00 75.69 98 LEU A O 1
ATOM 776 N N . LEU A 1 99 ? -6.704 6.540 7.283 1.00 74.25 99 LEU A N 1
ATOM 777 C CA . LEU A 1 99 ? -5.276 6.407 7.040 1.00 74.25 99 LEU A CA 1
ATOM 778 C C . LEU A 1 99 ? -4.703 7.690 6.445 1.00 74.25 99 LEU A C 1
ATOM 780 O O . LEU A 1 99 ? -3.624 8.096 6.858 1.00 74.25 99 LEU A O 1
ATOM 784 N N . GLU A 1 100 ? -5.425 8.375 5.559 1.00 76.88 100 GLU A N 1
ATOM 785 C CA . GLU A 1 100 ? -5.041 9.706 5.089 1.00 76.88 100 GLU A CA 1
ATOM 786 C C . GLU A 1 100 ? -4.917 10.683 6.260 1.00 76.88 100 GLU A C 1
ATOM 788 O O . GLU A 1 100 ? -3.877 11.315 6.430 1.00 76.88 100 GLU A O 1
ATOM 793 N N . ARG A 1 101 ? -5.928 10.772 7.133 1.00 75.38 101 ARG A N 1
ATOM 794 C CA . ARG A 1 101 ? -5.881 11.676 8.290 1.00 75.38 101 ARG A CA 1
ATOM 795 C C . ARG A 1 101 ? -4.714 11.347 9.227 1.00 75.38 101 ARG A C 1
ATOM 797 O O . ARG A 1 101 ? -4.008 12.254 9.660 1.00 75.38 101 ARG A O 1
ATOM 804 N N . LEU A 1 102 ? -4.487 10.069 9.521 1.00 71.88 102 LEU A N 1
ATOM 805 C CA . LEU A 1 102 ? -3.438 9.625 10.443 1.00 71.88 102 LEU A CA 1
ATOM 806 C C . LEU A 1 102 ? -2.029 9.747 9.848 1.00 71.88 102 LEU A C 1
ATOM 808 O O . LEU A 1 102 ? -1.106 10.160 10.540 1.00 71.88 102 LEU A O 1
ATOM 812 N N . VAL A 1 103 ? -1.837 9.392 8.579 1.00 70.50 103 VAL A N 1
ATOM 813 C CA . VAL A 1 103 ? -0.510 9.373 7.945 1.00 70.50 103 VAL A CA 1
ATOM 814 C C . VAL A 1 103 ? -0.136 10.752 7.396 1.00 70.50 103 VAL A C 1
ATOM 816 O O . VAL A 1 103 ? 1.023 11.154 7.521 1.00 70.50 103 VAL A O 1
ATOM 819 N N . LEU A 1 104 ? -1.098 11.490 6.827 1.00 70.56 104 LEU A N 1
ATOM 820 C CA . LEU A 1 104 ? -0.862 12.761 6.134 1.00 70.56 104 LEU A CA 1
ATOM 821 C C . LEU A 1 104 ? -1.087 14.003 7.005 1.00 70.56 104 LEU A C 1
ATOM 823 O O . LEU A 1 104 ? -0.407 15.002 6.769 1.00 70.56 104 LEU A O 1
ATOM 827 N N . ASN A 1 105 ? -2.004 13.979 7.983 1.00 68.75 105 ASN A N 1
ATOM 828 C CA . ASN A 1 105 ? -2.296 15.163 8.811 1.00 68.75 105 ASN A CA 1
ATOM 829 C C . ASN A 1 105 ? -1.619 15.124 10.187 1.00 68.75 105 ASN A C 1
ATOM 831 O O . ASN A 1 105 ? -1.403 16.178 10.786 1.00 68.75 105 ASN A O 1
ATOM 835 N N . SER A 1 106 ? -1.228 13.950 10.695 1.00 60.78 106 SER A N 1
ATOM 836 C CA . SER A 1 106 ? -0.450 13.844 11.940 1.00 60.78 106 SER A CA 1
ATOM 837 C C . SER A 1 106 ? 1.052 13.987 11.687 1.00 60.78 106 SER A C 1
ATOM 839 O O . SER A 1 106 ? 1.848 13.095 11.991 1.00 60.78 106 SER A O 1
ATOM 841 N N . SER A 1 107 ? 1.433 15.144 11.143 1.00 46.72 107 SER A N 1
ATOM 842 C CA . SER A 1 107 ? 2.811 15.574 10.901 1.00 46.72 107 SER A CA 1
ATOM 843 C C . SER A 1 107 ? 3.630 15.540 12.200 1.00 46.72 107 SER A C 1
ATOM 845 O O . SER A 1 107 ? 3.593 16.482 12.987 1.00 46.72 107 SER A O 1
ATOM 847 N N . GLY A 1 108 ? 4.360 14.447 12.448 1.00 53.81 108 GLY A N 1
ATOM 848 C CA . GLY A 1 108 ? 5.280 14.319 13.592 1.00 53.81 108 GLY A CA 1
ATOM 849 C C . GLY A 1 108 ? 5.067 13.107 14.502 1.00 53.81 108 GLY A C 1
ATOM 850 O O . GLY A 1 108 ? 5.753 12.981 15.512 1.00 53.81 108 GLY A O 1
ATOM 851 N N . THR A 1 109 ? 4.150 12.201 14.167 1.00 61.03 109 THR A N 1
ATOM 852 C CA . THR A 1 109 ? 3.844 11.035 15.008 1.00 61.03 109 THR A CA 1
ATOM 853 C C . THR A 1 109 ? 4.573 9.762 14.558 1.00 61.03 109 THR A C 1
ATOM 855 O O . THR A 1 109 ? 5.013 9.638 13.412 1.00 61.03 109 THR A O 1
ATOM 858 N N . ALA A 1 110 ? 4.677 8.774 15.458 1.00 63.25 110 ALA A N 1
ATOM 859 C CA . ALA A 1 110 ? 5.189 7.431 15.156 1.00 63.25 110 ALA A CA 1
ATOM 860 C C . ALA A 1 110 ? 4.470 6.769 13.961 1.00 63.25 110 ALA A C 1
ATOM 862 O O . ALA A 1 110 ? 5.045 5.907 13.298 1.00 63.25 110 ALA A O 1
ATOM 863 N N . PHE A 1 111 ? 3.245 7.210 13.654 1.00 66.25 111 PHE A N 1
ATOM 864 C CA . PHE A 1 111 ? 2.421 6.717 12.555 1.00 66.25 111 PHE A CA 1
ATOM 865 C C . PHE A 1 111 ? 2.991 7.075 11.178 1.00 66.25 111 PHE A C 1
ATOM 867 O O . PHE A 1 111 ? 3.091 6.192 10.330 1.00 66.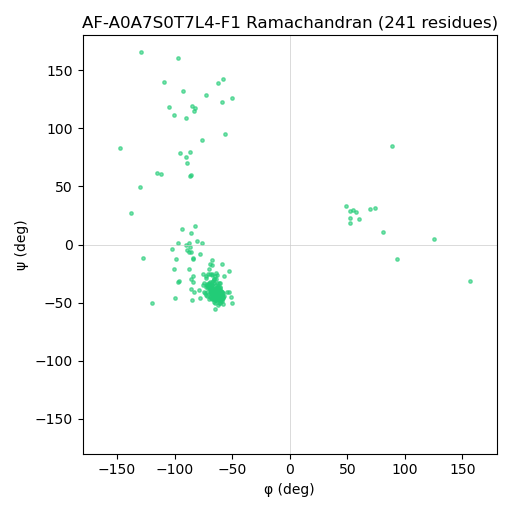25 111 PHE A O 1
ATOM 874 N N . THR A 1 112 ? 3.460 8.313 10.963 1.00 70.75 112 THR A N 1
ATOM 875 C CA . THR A 1 112 ? 4.056 8.722 9.676 1.00 70.75 112 THR A CA 1
ATOM 876 C C . THR A 1 112 ? 5.351 7.975 9.388 1.00 70.75 112 THR A C 1
ATOM 878 O O . THR A 1 112 ? 5.669 7.747 8.232 1.00 70.75 112 THR A O 1
ATOM 881 N N . ARG A 1 113 ? 6.111 7.561 10.407 1.00 73.06 113 ARG A N 1
ATOM 882 C CA . ARG A 1 113 ? 7.344 6.779 10.216 1.00 73.06 113 ARG A CA 1
ATOM 883 C C . ARG A 1 113 ? 7.108 5.271 10.187 1.00 73.06 113 ARG A C 1
ATOM 885 O O . ARG A 1 113 ? 8.062 4.533 9.957 1.00 73.06 113 ARG A O 1
ATOM 892 N N . ASN A 1 114 ? 5.888 4.792 10.419 1.00 79.31 114 ASN A N 1
ATOM 893 C CA . ASN A 1 114 ? 5.637 3.361 10.483 1.00 79.31 114 ASN A CA 1
ATOM 894 C C . ASN A 1 114 ? 5.476 2.759 9.083 1.00 79.31 114 ASN A C 1
ATOM 896 O O . ASN A 1 114 ? 4.517 3.044 8.365 1.00 79.31 114 ASN A O 1
ATOM 900 N N . LYS A 1 115 ? 6.392 1.852 8.748 1.00 83.81 115 LYS A N 1
ATOM 901 C CA . LYS A 1 115 ? 6.427 1.157 7.465 1.00 83.81 115 LYS A CA 1
ATOM 902 C C . LYS A 1 115 ? 5.169 0.351 7.159 1.00 83.81 115 LYS A C 1
ATOM 904 O O . LYS A 1 115 ? 4.657 0.395 6.046 1.00 83.81 115 LYS A O 1
ATOM 909 N N . ASN A 1 116 ? 4.621 -0.337 8.159 1.00 83.00 116 ASN A N 1
ATOM 910 C CA . ASN A 1 116 ? 3.427 -1.157 7.977 1.00 83.00 116 ASN A CA 1
ATOM 911 C C . ASN A 1 116 ? 2.199 -0.305 7.645 1.00 83.00 116 ASN A C 1
ATOM 913 O O . ASN A 1 116 ? 1.393 -0.706 6.810 1.00 83.00 116 ASN A O 1
ATOM 917 N N . LEU A 1 117 ? 2.064 0.870 8.264 1.00 80.31 117 LEU A N 1
ATOM 918 C CA . LEU A 1 117 ? 0.939 1.770 8.004 1.00 80.31 117 LEU A CA 1
ATOM 919 C C . LEU A 1 117 ? 1.041 2.430 6.630 1.00 80.31 117 LEU A C 1
ATOM 921 O O . LEU A 1 117 ? 0.037 2.486 5.924 1.00 80.31 117 LEU A O 1
ATOM 925 N N . GLN A 1 118 ? 2.242 2.854 6.222 1.00 84.56 118 GLN A N 1
ATOM 926 C CA . GLN A 1 118 ? 2.463 3.358 4.863 1.00 84.56 118 GLN A CA 1
ATOM 927 C C . GLN A 1 118 ? 2.158 2.282 3.813 1.00 84.56 118 GLN A C 1
ATOM 929 O O . GLN A 1 118 ? 1.420 2.545 2.865 1.00 84.56 118 GLN A O 1
ATOM 934 N N . ASN A 1 119 ? 2.648 1.052 4.020 1.00 87.06 119 ASN A N 1
ATOM 935 C CA . ASN A 1 119 ? 2.345 -0.085 3.150 1.00 87.06 119 ASN A CA 1
ATOM 936 C C . ASN A 1 119 ? 0.833 -0.333 3.068 1.00 87.06 119 ASN A C 1
ATOM 938 O O . ASN A 1 119 ? 0.296 -0.502 1.979 1.00 87.06 119 ASN A O 1
ATOM 942 N N . LEU A 1 120 ? 0.128 -0.336 4.203 1.00 82.56 120 LEU A N 1
ATOM 943 C CA . LEU A 1 120 ? -1.317 -0.566 4.236 1.00 82.56 120 LEU A CA 1
ATOM 944 C C . LEU A 1 120 ? -2.099 0.539 3.523 1.00 82.56 120 LEU A C 1
ATOM 946 O O . LEU A 1 120 ? -3.026 0.215 2.783 1.00 82.56 120 LEU A O 1
ATOM 950 N N . LEU A 1 121 ? -1.730 1.811 3.704 1.00 82.62 121 LEU A N 1
ATOM 951 C CA . LEU A 1 121 ? -2.354 2.926 2.989 1.00 82.62 121 LEU A CA 1
ATOM 952 C C . LEU A 1 121 ? -2.162 2.777 1.476 1.00 82.62 121 LEU A C 1
ATOM 954 O O . LEU A 1 121 ? -3.143 2.835 0.737 1.00 82.62 121 LEU A O 1
ATOM 958 N N . LEU A 1 122 ? -0.934 2.497 1.023 1.00 84.12 122 LEU A N 1
ATOM 959 C CA . LEU A 1 122 ? -0.641 2.284 -0.398 1.00 84.12 122 LEU A CA 1
ATOM 960 C C . LEU A 1 122 ? -1.409 1.089 -0.965 1.00 84.12 122 LEU A C 1
ATOM 962 O O . LEU A 1 122 ? -2.094 1.232 -1.970 1.00 84.12 122 LEU A O 1
ATOM 966 N N . LEU A 1 123 ? -1.359 -0.071 -0.306 1.00 83.50 123 LEU A N 1
ATOM 967 C CA . LEU A 1 123 ? -2.068 -1.274 -0.753 1.00 83.50 123 LEU A CA 1
ATOM 968 C C . LEU A 1 123 ? -3.582 -1.059 -0.816 1.00 83.50 123 LEU A C 1
ATOM 970 O O . LEU A 1 123 ? -4.232 -1.522 -1.752 1.00 83.50 123 LEU A O 1
ATOM 974 N N . THR A 1 124 ? -4.147 -0.356 0.167 1.00 79.75 124 THR A N 1
ATOM 975 C CA . THR A 1 124 ? -5.583 -0.050 0.203 1.00 79.75 124 THR A CA 1
ATOM 976 C C . THR A 1 124 ? -5.960 0.894 -0.932 1.00 79.75 124 THR A C 1
ATOM 978 O O . THR A 1 124 ? -6.946 0.642 -1.619 1.00 79.75 124 THR A O 1
ATOM 981 N N . ALA A 1 125 ? -5.153 1.929 -1.175 1.00 80.75 125 ALA A N 1
ATOM 982 C CA . ALA A 1 125 ? -5.363 2.869 -2.268 1.00 80.75 125 ALA A CA 1
ATOM 983 C C . ALA A 1 125 ? -5.271 2.184 -3.639 1.00 80.75 125 ALA A C 1
ATOM 985 O O . ALA A 1 125 ? -6.185 2.315 -4.447 1.00 80.75 125 ALA A O 1
ATOM 986 N N . ILE A 1 126 ? -4.230 1.376 -3.868 1.00 81.94 126 ILE A N 1
ATOM 987 C CA . ILE A 1 126 ? -4.047 0.622 -5.117 1.00 81.94 126 ILE A CA 1
ATOM 988 C C . ILE A 1 126 ? -5.210 -0.346 -5.339 1.00 81.94 126 ILE A C 1
ATOM 990 O O . ILE A 1 126 ? -5.744 -0.438 -6.441 1.00 81.94 126 ILE A O 1
ATOM 994 N N . LYS A 1 127 ? -5.640 -1.060 -4.293 1.00 78.94 127 LYS A N 1
ATOM 995 C CA . LYS A 1 127 ? -6.765 -1.991 -4.397 1.00 78.94 127 LYS A CA 1
ATOM 996 C C . LYS A 1 127 ? -8.077 -1.267 -4.699 1.00 78.94 127 LYS A C 1
ATOM 998 O O . LYS A 1 127 ? -8.857 -1.772 -5.500 1.00 78.94 127 LYS A O 1
ATOM 1003 N N . ALA A 1 128 ? -8.314 -0.110 -4.080 1.00 76.50 128 ALA A N 1
ATOM 1004 C CA . ALA A 1 128 ? -9.495 0.707 -4.338 1.00 76.50 128 ALA A CA 1
ATOM 1005 C C . ALA A 1 128 ? -9.532 1.193 -5.799 1.00 76.50 128 ALA A C 1
ATOM 1007 O O . ALA A 1 128 ? -10.552 1.026 -6.469 1.00 76.50 128 ALA A O 1
ATOM 1008 N N . GLU A 1 129 ? -8.401 1.689 -6.310 1.00 72.62 129 GLU A N 1
ATOM 1009 C CA . GLU A 1 129 ? -8.220 2.090 -7.715 1.00 72.62 129 GLU A CA 1
ATOM 1010 C C . GLU A 1 129 ? -8.453 0.912 -8.678 1.00 72.62 129 GLU A C 1
ATOM 1012 O O . GLU A 1 129 ? -9.203 1.034 -9.647 1.00 72.62 129 GLU A O 1
ATOM 1017 N N . ALA A 1 130 ? -7.885 -0.262 -8.378 1.00 71.38 130 ALA A N 1
ATOM 1018 C CA . ALA A 1 130 ? -8.051 -1.470 -9.187 1.00 71.38 130 ALA A CA 1
ATOM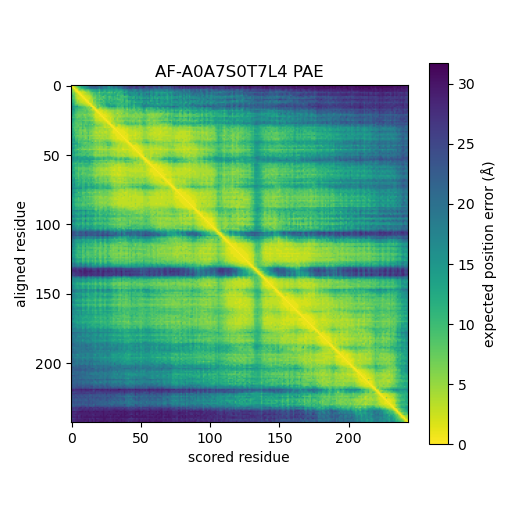 1019 C C . ALA A 1 130 ? -9.499 -1.991 -9.197 1.00 71.38 130 ALA A C 1
ATOM 1021 O O . ALA A 1 130 ? -9.955 -2.543 -10.196 1.00 71.38 130 ALA A O 1
ATOM 1022 N N . SER A 1 131 ? -10.235 -1.820 -8.092 1.00 66.44 131 SER A N 1
ATOM 1023 C CA . SER A 1 131 ? -11.610 -2.316 -7.946 1.00 66.44 131 SER A CA 1
ATOM 1024 C C . SER A 1 131 ? -12.683 -1.496 -8.675 1.00 66.44 131 SER A C 1
ATOM 1026 O O . SER A 1 131 ? -13.853 -1.865 -8.629 1.00 66.44 131 SER A O 1
ATOM 1028 N N . GLY A 1 132 ? -12.312 -0.428 -9.390 1.00 57.47 132 GLY A N 1
ATOM 1029 C CA . GLY A 1 132 ? -13.241 0.296 -10.263 1.00 57.47 132 GLY A CA 1
ATOM 1030 C C . GLY A 1 132 ? -14.255 1.173 -9.525 1.00 57.47 132 GLY A C 1
ATOM 1031 O O . GLY A 1 132 ? -15.364 1.358 -10.020 1.00 57.47 132 GLY A O 1
ATOM 1032 N N . GLY A 1 133 ? -13.875 1.726 -8.368 1.00 48.56 133 GLY A N 1
ATOM 1033 C CA . GLY A 1 133 ? -14.619 2.817 -7.738 1.00 48.56 133 GLY A CA 1
ATOM 1034 C C . GLY A 1 133 ? -14.704 4.016 -8.685 1.00 48.56 133 GLY A C 1
ATOM 1035 O O . GLY A 1 133 ? -13.688 4.506 -9.177 1.00 48.56 133 GLY A O 1
ATOM 1036 N N . ASP A 1 134 ? -15.930 4.427 -8.976 1.00 43.22 134 ASP A N 1
ATOM 1037 C CA . ASP A 1 134 ? -16.309 5.409 -9.986 1.00 43.22 134 ASP A CA 1
ATOM 1038 C C . ASP A 1 134 ? -15.502 6.727 -9.890 1.00 43.22 134 ASP A C 1
ATOM 1040 O O . ASP A 1 134 ? -15.429 7.370 -8.842 1.00 43.22 134 ASP A O 1
ATOM 1044 N N . GLY A 1 135 ? -14.888 7.132 -11.006 1.00 41.91 135 GLY A N 1
ATOM 1045 C CA . GLY A 1 135 ? -14.593 8.538 -11.309 1.00 41.91 135 GLY A CA 1
ATOM 1046 C C . GLY A 1 135 ? -13.235 9.153 -10.940 1.00 41.91 135 GLY A C 1
ATOM 1047 O O . GLY A 1 135 ? -12.944 10.232 -11.450 1.00 41.91 135 GLY A O 1
ATOM 1048 N N . ALA A 1 136 ? -12.379 8.526 -10.131 1.00 45.41 136 ALA A N 1
ATOM 1049 C CA . ALA A 1 136 ? -11.122 9.160 -9.696 1.00 45.41 136 ALA A CA 1
ATOM 1050 C C . ALA A 1 136 ? -9.898 8.266 -9.897 1.00 45.41 136 ALA A C 1
ATOM 1052 O O . ALA A 1 136 ? -9.103 8.100 -8.978 1.00 45.41 136 ALA A O 1
ATOM 1053 N N . ARG A 1 137 ? -9.746 7.705 -11.103 1.00 49.72 137 ARG A N 1
ATOM 1054 C CA . ARG A 1 137 ? -8.435 7.212 -11.530 1.00 49.72 137 ARG A CA 1
ATOM 1055 C C . ARG A 1 137 ? -7.483 8.401 -11.583 1.00 49.72 137 ARG A C 1
ATOM 1057 O O . ARG A 1 137 ? -7.852 9.456 -12.093 1.00 49.72 137 ARG A O 1
ATOM 1064 N N . THR A 1 138 ? -6.256 8.185 -11.125 1.00 53.09 138 THR A N 1
ATOM 1065 C CA . THR A 1 138 ? -5.093 9.041 -11.408 1.00 53.09 138 THR A CA 1
ATOM 1066 C C . THR A 1 138 ? -4.882 10.195 -10.421 1.00 53.09 138 THR A C 1
ATOM 1068 O O . THR A 1 138 ? -5.215 11.349 -10.676 1.00 53.09 138 THR A O 1
ATOM 1071 N N . GLY A 1 139 ? -4.206 9.901 -9.305 1.00 62.12 139 GLY A N 1
ATOM 1072 C CA . GLY A 1 139 ? -3.431 10.933 -8.603 1.00 62.12 139 GLY A CA 1
ATOM 1073 C C . GLY A 1 139 ? -3.173 10.686 -7.123 1.00 62.12 139 GLY A C 1
ATOM 1074 O O . GLY A 1 139 ? -2.114 11.068 -6.630 1.00 62.12 139 GLY A O 1
ATOM 1075 N N . ARG A 1 140 ? -4.090 10.012 -6.419 1.00 73.75 140 ARG A N 1
ATOM 1076 C CA . ARG A 1 140 ? -3.977 9.820 -4.961 1.00 73.75 140 ARG A CA 1
ATOM 1077 C C . ARG A 1 140 ? -2.765 8.978 -4.583 1.00 73.75 140 ARG A C 1
ATOM 1079 O O . ARG A 1 140 ? -1.959 9.400 -3.759 1.00 73.75 140 ARG A O 1
ATOM 1086 N N . VAL A 1 141 ? -2.572 7.843 -5.261 1.00 77.31 141 VAL A N 1
ATOM 1087 C CA . VAL A 1 141 ? -1.396 6.984 -5.049 1.00 77.31 141 VAL A CA 1
ATOM 1088 C C . VAL A 1 141 ? -0.108 7.766 -5.317 1.00 77.31 141 VAL A C 1
ATOM 1090 O O . VAL A 1 141 ? 0.788 7.755 -4.481 1.00 77.31 141 VAL A O 1
ATOM 1093 N N . MET A 1 142 ? -0.037 8.528 -6.414 1.00 77.88 142 MET A N 1
ATOM 1094 C CA . MET A 1 142 ? 1.116 9.384 -6.723 1.00 77.88 142 MET A CA 1
ATOM 1095 C C . MET A 1 142 ? 1.396 10.439 -5.645 1.00 77.88 142 MET A C 1
ATOM 1097 O O . MET A 1 142 ? 2.555 10.664 -5.293 1.00 77.88 142 MET A O 1
ATOM 1101 N N . GLU A 1 143 ? 0.368 11.089 -5.098 1.00 80.81 143 GLU A N 1
ATOM 1102 C CA . GLU A 1 143 ? 0.539 12.045 -4.002 1.00 80.81 143 GLU A CA 1
ATOM 1103 C C . GLU A 1 143 ? 1.088 11.357 -2.747 1.00 80.81 143 GLU A C 1
ATOM 1105 O O . GLU A 1 143 ? 2.052 11.838 -2.143 1.00 80.81 143 GLU A O 1
ATOM 1110 N N . TYR A 1 144 ? 0.539 10.194 -2.390 1.00 80.75 144 TYR A N 1
ATOM 1111 C CA . TYR A 1 144 ? 1.027 9.423 -1.252 1.00 80.75 144 TYR A CA 1
ATOM 1112 C C . TYR A 1 144 ? 2.487 8.998 -1.456 1.00 80.75 144 TYR A C 1
ATOM 1114 O O . TYR A 1 144 ? 3.305 9.169 -0.554 1.00 80.75 144 TYR A O 1
ATOM 1122 N N . LEU A 1 145 ? 2.849 8.523 -2.653 1.00 81.62 145 LEU A N 1
ATOM 1123 C CA . LEU A 1 145 ? 4.220 8.137 -3.003 1.00 81.62 145 LEU A CA 1
ATOM 1124 C C . LEU A 1 145 ? 5.212 9.301 -2.904 1.00 81.62 145 LEU A C 1
ATOM 1126 O O . LEU A 1 145 ? 6.376 9.090 -2.559 1.00 81.62 145 LEU A O 1
ATOM 1130 N N . ARG A 1 146 ? 4.777 10.534 -3.189 1.00 81.44 146 ARG A N 1
ATOM 1131 C CA . ARG A 1 146 ? 5.615 11.733 -3.027 1.00 81.44 146 ARG A CA 1
ATOM 1132 C C . ARG A 1 146 ? 5.856 12.078 -1.563 1.00 81.44 146 ARG A C 1
ATOM 1134 O O . ARG A 1 146 ? 6.948 12.522 -1.231 1.00 81.44 146 ARG A O 1
ATOM 1141 N N . ARG A 1 147 ? 4.853 11.884 -0.705 1.00 79.25 147 ARG A N 1
ATOM 1142 C CA . ARG A 1 147 ? 4.898 12.271 0.715 1.00 79.25 147 ARG A CA 1
ATOM 1143 C C . ARG A 1 147 ? 5.493 11.200 1.630 1.00 79.25 147 ARG A C 1
ATOM 1145 O O . ARG A 1 147 ? 5.902 11.522 2.741 1.00 79.25 147 ARG A O 1
ATOM 1152 N N . MET A 1 148 ? 5.500 9.945 1.193 1.00 79.19 148 MET A N 1
ATOM 1153 C CA . MET A 1 148 ? 5.950 8.798 1.978 1.00 79.19 148 MET A CA 1
ATOM 1154 C C . MET A 1 148 ? 7.276 8.251 1.454 1.00 79.19 148 MET A C 1
ATOM 1156 O O . MET A 1 148 ? 7.471 8.145 0.245 1.00 79.19 148 MET A O 1
ATOM 1160 N N . ASP A 1 149 ? 8.168 7.863 2.366 1.00 78.75 149 ASP A N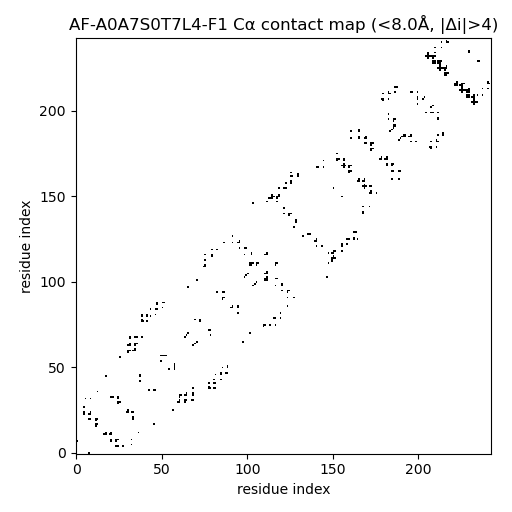 1
ATOM 1161 C CA . ASP A 1 149 ? 9.520 7.383 2.037 1.00 78.75 149 ASP A CA 1
ATOM 1162 C C . ASP A 1 149 ? 9.862 6.025 2.673 1.00 78.75 149 ASP A C 1
ATOM 1164 O O . ASP A 1 149 ? 10.866 5.417 2.318 1.00 78.75 149 ASP A O 1
ATOM 1168 N N . ASN A 1 150 ? 9.053 5.532 3.618 1.00 82.31 150 ASN A N 1
ATOM 1169 C CA . ASN A 1 150 ? 9.364 4.350 4.422 1.00 82.31 150 ASN A CA 1
ATOM 1170 C C . ASN A 1 150 ? 8.375 3.213 4.137 1.00 82.31 150 ASN A C 1
ATOM 1172 O O . ASN A 1 150 ? 7.651 2.793 5.031 1.00 82.31 150 ASN A O 1
ATOM 1176 N N . TYR A 1 151 ? 8.324 2.731 2.898 1.00 84.19 151 TYR A N 1
ATOM 1177 C CA . TYR A 1 151 ? 7.479 1.608 2.477 1.00 84.19 151 TYR A CA 1
ATOM 1178 C C . TYR A 1 151 ? 8.289 0.553 1.712 1.00 84.19 151 TYR A C 1
ATOM 1180 O O . TYR A 1 151 ? 9.421 0.794 1.292 1.00 84.19 151 TYR A O 1
ATOM 1188 N N . ASP A 1 152 ? 7.718 -0.639 1.539 1.00 86.00 152 ASP A N 1
ATOM 1189 C CA . ASP A 1 152 ? 8.332 -1.725 0.768 1.00 86.00 152 ASP A CA 1
ATOM 1190 C C . ASP A 1 152 ? 8.212 -1.480 -0.735 1.00 86.00 152 ASP A C 1
ATOM 1192 O O . ASP A 1 152 ? 7.259 -1.910 -1.379 1.00 86.00 152 ASP A O 1
ATOM 1196 N N . ALA A 1 153 ? 9.208 -0.803 -1.307 1.00 85.00 153 ALA A N 1
ATOM 1197 C CA . ALA A 1 153 ? 9.226 -0.446 -2.723 1.00 85.00 153 ALA A CA 1
ATOM 1198 C C . ALA A 1 153 ? 8.961 -1.636 -3.660 1.00 85.00 153 ALA A C 1
ATOM 1200 O O . ALA A 1 153 ? 8.154 -1.524 -4.575 1.00 85.00 153 ALA A O 1
ATOM 1201 N N . LEU A 1 154 ? 9.603 -2.784 -3.415 1.00 86.38 154 LEU A N 1
ATOM 1202 C CA . LEU A 1 154 ? 9.489 -3.965 -4.277 1.00 86.38 154 LEU A CA 1
ATOM 1203 C C . LEU A 1 154 ? 8.084 -4.576 -4.249 1.00 86.38 154 LEU A C 1
ATOM 1205 O O . LEU A 1 154 ? 7.537 -4.897 -5.302 1.00 86.38 154 LEU A O 1
ATOM 1209 N N . ASP A 1 155 ? 7.507 -4.739 -3.060 1.00 87.94 155 ASP A N 1
ATOM 1210 C CA . ASP A 1 155 ? 6.201 -5.381 -2.908 1.00 87.94 155 ASP A CA 1
ATOM 1211 C C . ASP A 1 155 ? 5.085 -4.461 -3.394 1.00 87.94 155 ASP A C 1
ATOM 1213 O O . ASP A 1 155 ? 4.214 -4.896 -4.147 1.00 87.94 155 ASP A O 1
ATOM 1217 N N . ILE A 1 156 ? 5.142 -3.173 -3.037 1.00 86.25 156 ILE A N 1
ATOM 1218 C CA . ILE A 1 156 ? 4.164 -2.190 -3.505 1.00 86.25 156 ILE A CA 1
ATOM 1219 C C . ILE A 1 156 ? 4.242 -2.038 -5.023 1.00 86.25 156 ILE A C 1
ATOM 1221 O O . ILE A 1 156 ? 3.203 -2.051 -5.676 1.00 86.25 156 ILE A O 1
ATOM 1225 N N . ALA A 1 157 ? 5.443 -1.954 -5.603 1.00 86.38 157 ALA A N 1
ATOM 1226 C CA . ALA A 1 157 ? 5.579 -1.809 -7.046 1.00 86.38 157 ALA A CA 1
ATOM 1227 C C . ALA A 1 157 ? 5.014 -3.018 -7.803 1.00 86.38 157 ALA A C 1
ATOM 1229 O O . ALA A 1 157 ? 4.275 -2.805 -8.755 1.00 86.38 157 ALA A O 1
ATOM 1230 N N . LYS A 1 158 ? 5.244 -4.257 -7.338 1.00 86.81 158 LYS A N 1
ATOM 1231 C CA . LYS A 1 158 ? 4.623 -5.468 -7.920 1.00 86.81 158 LYS A CA 1
ATOM 1232 C C . LYS A 1 158 ? 3.098 -5.424 -7.878 1.00 86.81 158 LYS A C 1
ATOM 1234 O O . LYS A 1 158 ? 2.434 -5.841 -8.827 1.00 86.81 158 LYS A O 1
ATOM 1239 N N . VAL A 1 159 ? 2.535 -4.934 -6.773 1.00 86.81 159 VAL A N 1
ATOM 1240 C CA . VAL A 1 159 ? 1.083 -4.769 -6.639 1.00 86.81 159 VAL A CA 1
ATOM 1241 C C . VAL A 1 159 ? 0.576 -3.681 -7.593 1.00 86.81 159 VAL A C 1
ATOM 1243 O O . VAL A 1 159 ? -0.452 -3.889 -8.232 1.00 86.81 159 VAL A O 1
ATOM 1246 N N . CYS A 1 160 ? 1.311 -2.576 -7.768 1.00 84.56 160 CYS A N 1
ATOM 1247 C CA . CYS A 1 160 ? 0.999 -1.550 -8.767 1.00 84.56 160 CYS A CA 1
ATOM 1248 C C . CYS A 1 160 ? 1.008 -2.115 -10.195 1.00 84.56 160 CYS A C 1
ATOM 1250 O O . CYS A 1 160 ? 0.058 -1.878 -10.941 1.00 84.56 160 CYS A O 1
ATOM 1252 N N . THR A 1 161 ? 2.023 -2.901 -10.580 1.00 84.56 161 THR A N 1
ATOM 1253 C CA . THR A 1 161 ? 2.078 -3.516 -11.918 1.00 84.56 161 THR A CA 1
ATOM 1254 C C . THR A 1 161 ? 0.925 -4.486 -12.146 1.00 84.56 161 THR A C 1
ATOM 1256 O O . THR A 1 161 ? 0.301 -4.436 -13.204 1.00 84.56 161 THR A O 1
ATOM 1259 N N . GLY A 1 162 ? 0.588 -5.313 -11.150 1.00 83.38 162 GLY A N 1
ATOM 1260 C CA . GLY A 1 162 ? -0.568 -6.214 -11.214 1.00 83.38 162 GLY A CA 1
ATOM 1261 C C . GLY A 1 162 ? -1.917 -5.488 -11.291 1.00 83.38 162 GLY A C 1
ATOM 1262 O O . GLY A 1 162 ? -2.866 -6.020 -11.860 1.00 83.38 162 GLY A O 1
ATOM 1263 N N . ALA A 1 163 ? -1.998 -4.267 -10.757 1.00 81.38 163 ALA A N 1
ATOM 1264 C CA . ALA A 1 163 ? -3.182 -3.411 -10.813 1.00 81.38 163 ALA A CA 1
ATOM 1265 C C . ALA A 1 163 ? -3.283 -2.556 -12.095 1.00 81.38 163 ALA A C 1
ATOM 1267 O O . ALA A 1 163 ? -4.292 -1.882 -12.287 1.00 81.38 163 ALA A O 1
ATOM 1268 N N . GLY A 1 164 ? -2.263 -2.557 -12.964 1.00 80.94 164 GLY A N 1
ATOM 1269 C CA . GLY A 1 164 ? -2.207 -1.702 -14.160 1.00 80.94 164 GLY A CA 1
ATOM 1270 C C . GLY A 1 164 ? -1.749 -0.257 -13.901 1.00 80.94 164 GLY A C 1
ATOM 1271 O O . GLY A 1 164 ? -1.848 0.589 -14.787 1.00 80.94 164 GLY A O 1
ATOM 1272 N N . LEU A 1 165 ? -1.238 0.040 -12.701 1.00 83.19 165 LEU A N 1
ATOM 1273 C CA . LEU A 1 165 ? -0.714 1.351 -12.294 1.00 83.19 165 LEU A CA 1
ATOM 1274 C C . LEU A 1 165 ? 0.784 1.459 -12.629 1.00 83.19 165 LEU A C 1
ATOM 1276 O O . LEU A 1 165 ? 1.659 1.385 -11.761 1.00 83.19 165 LEU A O 1
ATOM 1280 N N . HIS A 1 166 ? 1.093 1.543 -13.924 1.00 83.19 166 HIS A N 1
ATOM 1281 C CA . HIS A 1 166 ? 2.471 1.452 -14.420 1.00 83.19 166 HIS A CA 1
ATOM 1282 C C . HIS A 1 166 ? 3.309 2.715 -14.158 1.00 83.19 166 HIS A C 1
ATOM 1284 O O . HIS A 1 166 ? 4.503 2.603 -13.877 1.00 83.19 166 HIS A O 1
ATOM 1290 N N . GLU A 1 167 ? 2.701 3.905 -14.180 1.00 82.88 167 GLU A N 1
ATOM 1291 C CA . GLU A 1 167 ? 3.392 5.172 -13.879 1.00 82.88 167 GLU A CA 1
ATOM 1292 C C . GLU A 1 167 ? 3.784 5.259 -12.396 1.00 82.88 167 GLU A C 1
ATOM 1294 O O . GLU A 1 167 ? 4.893 5.676 -12.055 1.00 82.88 167 GLU A O 1
ATOM 1299 N N . GLU A 1 168 ? 2.901 4.812 -11.503 1.00 84.75 168 GLU A N 1
ATOM 1300 C CA . GLU A 1 168 ? 3.157 4.707 -10.069 1.00 84.75 168 GLU A CA 1
ATOM 1301 C C . GLU A 1 168 ? 4.283 3.709 -9.788 1.00 84.75 168 GLU A C 1
ATOM 1303 O O . GLU A 1 168 ? 5.211 4.023 -9.039 1.00 84.75 168 GLU A O 1
ATOM 1308 N N . ALA A 1 169 ? 4.237 2.529 -10.420 1.00 85.50 169 ALA A N 1
ATOM 1309 C CA . ALA A 1 169 ? 5.288 1.519 -10.307 1.00 85.50 169 ALA A CA 1
ATOM 1310 C C . ALA A 1 169 ? 6.648 2.072 -10.764 1.00 85.50 169 ALA A C 1
ATOM 1312 O O . ALA A 1 169 ? 7.640 1.941 -10.044 1.00 85.50 169 ALA A O 1
ATOM 1313 N N . TYR A 1 170 ? 6.689 2.766 -11.907 1.00 85.31 170 TYR A N 1
ATOM 1314 C CA . TYR A 1 170 ? 7.901 3.429 -12.386 1.00 85.31 170 TYR A CA 1
ATOM 1315 C C . TYR A 1 170 ? 8.405 4.487 -11.397 1.00 85.31 170 TYR A C 1
ATOM 1317 O O . TYR A 1 170 ? 9.592 4.510 -11.078 1.00 85.31 170 TYR A O 1
ATOM 1325 N N . SER A 1 171 ? 7.522 5.335 -10.858 1.00 85.62 171 SER A N 1
ATOM 1326 C CA . SER A 1 171 ? 7.916 6.356 -9.880 1.00 85.62 171 SER A CA 1
ATOM 1327 C C . SER A 1 171 ? 8.495 5.747 -8.600 1.00 85.62 171 SER A C 1
ATOM 1329 O O . SER A 1 171 ? 9.419 6.328 -8.029 1.00 85.62 171 SER A O 1
ATOM 1331 N N . ILE A 1 172 ? 7.980 4.598 -8.148 1.00 85.94 172 ILE A N 1
ATOM 1332 C CA . ILE A 1 172 ? 8.529 3.863 -6.999 1.00 85.94 172 ILE A CA 1
ATOM 1333 C C . ILE A 1 172 ? 9.937 3.372 -7.323 1.00 85.94 172 ILE A C 1
ATOM 1335 O O . ILE A 1 172 ? 10.882 3.710 -6.612 1.00 85.94 172 ILE A O 1
ATOM 1339 N N . TYR A 1 173 ? 10.110 2.617 -8.409 1.00 86.56 173 TYR A N 1
ATOM 1340 C CA . TYR A 1 173 ? 11.428 2.091 -8.769 1.00 86.56 173 TYR A CA 1
ATOM 1341 C C . TYR A 1 173 ? 12.442 3.207 -9.022 1.00 86.56 173 TYR A C 1
ATOM 1343 O O . TYR A 1 173 ? 13.595 3.108 -8.596 1.00 86.56 173 TYR A O 1
ATOM 1351 N N . HIS A 1 174 ? 11.992 4.312 -9.623 1.00 84.38 174 HIS A N 1
ATOM 1352 C CA . HIS A 1 174 ? 12.817 5.487 -9.830 1.00 84.38 174 HIS A CA 1
ATOM 1353 C C . HIS A 1 174 ? 13.300 6.096 -8.507 1.00 84.38 174 HIS A C 1
ATOM 1355 O O . HIS A 1 174 ? 14.482 6.413 -8.376 1.00 84.38 174 HIS A O 1
ATOM 1361 N N . LYS A 1 175 ? 12.403 6.227 -7.523 1.00 84.44 175 LYS A N 1
ATOM 1362 C CA . LYS A 1 175 ? 12.695 6.810 -6.208 1.00 84.44 175 LYS A CA 1
ATOM 1363 C C . LYS A 1 175 ? 13.652 5.954 -5.373 1.00 84.44 175 LYS A C 1
ATOM 1365 O O . LYS A 1 175 ? 14.462 6.505 -4.640 1.00 84.44 175 LYS A O 1
ATOM 1370 N N . PHE A 1 176 ? 13.573 4.629 -5.491 1.00 84.12 176 PHE A N 1
ATOM 1371 C CA . PHE A 1 176 ? 14.412 3.683 -4.739 1.00 84.12 176 PHE A CA 1
ATOM 1372 C C . PHE A 1 176 ? 15.680 3.241 -5.488 1.00 84.12 176 PHE A C 1
ATOM 1374 O O . PHE A 1 176 ? 16.308 2.262 -5.088 1.00 84.12 176 PHE A O 1
ATOM 1381 N N . GLU A 1 177 ? 16.045 3.932 -6.573 1.00 82.44 177 GLU A N 1
ATOM 1382 C CA . GLU A 1 177 ? 17.243 3.651 -7.383 1.00 82.44 177 GLU A CA 1
ATOM 1383 C C . GLU A 1 177 ? 17.294 2.213 -7.944 1.00 82.44 177 GLU A C 1
ATOM 1385 O O . GLU A 1 177 ? 18.358 1.656 -8.212 1.00 82.44 177 GLU A O 1
ATOM 1390 N N . ARG A 1 178 ? 16.122 1.610 -8.167 1.00 82.00 178 ARG A N 1
ATOM 1391 C CA . ARG A 1 178 ? 15.937 0.260 -8.721 1.00 82.00 178 ARG A CA 1
ATOM 1392 C C . ARG A 1 178 ? 15.846 0.334 -10.240 1.00 82.00 178 ARG A C 1
ATOM 1394 O O . ARG A 1 178 ? 14.770 0.316 -10.832 1.00 82.00 178 ARG A O 1
ATOM 1401 N N . GLN A 1 179 ? 17.002 0.538 -10.857 1.00 80.94 179 GLN A N 1
ATOM 1402 C CA . GLN A 1 179 ? 17.113 0.930 -12.263 1.00 80.94 179 GLN A CA 1
ATOM 1403 C C . GLN A 1 179 ? 16.682 -0.175 -13.231 1.00 80.94 179 GLN A C 1
ATOM 1405 O O . GLN A 1 179 ? 16.082 0.116 -14.263 1.00 80.94 179 GLN A O 1
ATOM 1410 N N . GLU A 1 180 ? 16.972 -1.432 -12.900 1.00 80.44 180 GLU A N 1
ATOM 1411 C CA . GLU A 1 180 ? 16.636 -2.573 -13.747 1.00 80.44 180 GLU A CA 1
ATOM 1412 C C . GLU A 1 180 ? 15.127 -2.828 -13.782 1.00 80.44 180 GLU A C 1
ATOM 1414 O O . GLU A 1 180 ? 14.555 -2.979 -14.859 1.00 80.44 180 GLU A O 1
ATOM 1419 N N . GLU A 1 181 ? 14.480 -2.826 -12.615 1.00 82.75 181 GLU A N 1
ATOM 1420 C CA . GLU A 1 181 ? 13.039 -3.032 -12.486 1.00 82.75 181 GLU A CA 1
ATOM 1421 C C . GLU A 1 181 ? 12.245 -1.835 -13.047 1.00 82.75 181 GLU A C 1
ATOM 1423 O O . GLU A 1 181 ? 11.219 -2.019 -13.699 1.00 82.75 181 GLU A O 1
ATOM 1428 N N . ALA A 1 182 ? 12.743 -0.601 -12.871 1.00 82.25 182 ALA A N 1
ATOM 1429 C CA . ALA A 1 182 ? 12.161 0.591 -13.501 1.00 82.25 182 ALA A CA 1
ATOM 1430 C C . ALA A 1 182 ? 12.138 0.476 -15.031 1.00 82.25 182 ALA A C 1
ATOM 1432 O O . ALA A 1 182 ? 11.149 0.833 -15.674 1.00 82.25 182 ALA A O 1
ATOM 1433 N N . LEU A 1 183 ? 13.238 -0.013 -15.608 1.00 80.50 183 LEU A N 1
ATOM 1434 C CA . LEU A 1 183 ? 13.375 -0.188 -17.045 1.00 80.50 183 LEU A CA 1
ATOM 1435 C C . LEU A 1 183 ? 12.440 -1.293 -17.560 1.00 80.50 183 LEU A C 1
ATOM 1437 O O . LEU A 1 183 ? 11.777 -1.099 -18.575 1.00 80.50 183 LEU A O 1
ATOM 1441 N N . GLU A 1 184 ? 12.340 -2.414 -16.848 1.00 81.06 184 GLU A N 1
ATOM 1442 C CA . GLU A 1 184 ? 11.423 -3.512 -17.175 1.00 81.06 184 GLU A CA 1
ATOM 1443 C C . GLU A 1 184 ? 9.967 -3.026 -17.241 1.00 81.06 184 GLU A C 1
ATOM 1445 O O . GLU A 1 184 ? 9.276 -3.281 -18.226 1.00 81.06 184 GLU A O 1
ATOM 1450 N N . VAL A 1 185 ? 9.526 -2.206 -16.278 1.00 82.69 185 VAL A N 1
ATOM 1451 C CA . VAL A 1 185 ? 8.180 -1.606 -16.311 1.00 82.69 185 VAL A CA 1
ATOM 1452 C C . VAL A 1 185 ? 7.979 -0.686 -17.518 1.00 82.69 185 VAL A C 1
ATOM 1454 O O . VAL A 1 185 ? 6.924 -0.734 -18.158 1.00 82.69 185 VAL A O 1
ATOM 1457 N N . LEU A 1 186 ? 8.975 0.137 -17.864 1.00 81.12 186 LEU A N 1
ATOM 1458 C CA . LEU A 1 186 ? 8.891 1.010 -19.040 1.00 81.12 186 LEU A CA 1
ATOM 1459 C C . LEU A 1 186 ? 8.805 0.220 -20.353 1.00 81.12 186 LEU A C 1
ATOM 1461 O O . LEU A 1 186 ? 8.095 0.630 -21.272 1.00 81.12 186 LEU A O 1
ATOM 1465 N N . LEU A 1 187 ? 9.521 -0.899 -20.442 1.00 77.94 187 LEU A N 1
ATOM 1466 C CA . LEU A 1 187 ? 9.646 -1.683 -21.667 1.00 77.94 187 LEU A CA 1
ATOM 1467 C C . LEU A 1 187 ? 8.494 -2.668 -21.860 1.00 77.94 187 LEU A C 1
ATOM 1469 O O . LEU A 1 187 ? 7.918 -2.717 -22.945 1.00 77.94 187 LEU A O 1
ATOM 1473 N N . GLU A 1 188 ? 8.138 -3.431 -20.827 1.00 77.25 188 GLU A N 1
ATOM 1474 C CA . GLU A 1 188 ? 7.136 -4.495 -20.934 1.00 77.25 188 GLU A CA 1
ATOM 1475 C C . GLU A 1 188 ? 5.706 -3.967 -20.801 1.00 77.25 188 GLU A C 1
ATOM 1477 O O . GLU A 1 188 ? 4.815 -4.381 -21.548 1.00 77.25 188 GLU A O 1
ATOM 1482 N N . HIS A 1 189 ? 5.482 -3.033 -19.872 1.00 74.62 189 HIS A N 1
ATOM 1483 C CA . HIS A 1 189 ? 4.137 -2.577 -19.530 1.00 74.62 189 HIS A CA 1
ATOM 1484 C C . HIS A 1 189 ? 3.757 -1.259 -20.204 1.00 74.62 189 HIS A C 1
ATOM 1486 O O . HIS A 1 189 ? 2.668 -1.153 -20.765 1.00 74.62 189 HIS A O 1
ATOM 1492 N N . MET A 1 190 ? 4.646 -0.261 -20.185 1.00 74.62 190 MET A N 1
ATOM 1493 C CA . MET A 1 190 ? 4.366 1.047 -20.796 1.00 74.62 190 MET A CA 1
ATOM 1494 C C . MET A 1 190 ? 4.651 1.077 -22.301 1.00 74.62 190 MET A C 1
ATOM 1496 O O . MET A 1 190 ? 4.039 1.863 -23.021 1.00 74.62 190 MET A O 1
ATOM 1500 N N . LYS A 1 191 ? 5.584 0.235 -22.773 1.00 76.88 191 LYS A N 1
ATOM 1501 C CA . LYS A 1 191 ? 6.121 0.244 -24.146 1.00 76.88 191 LYS A CA 1
ATOM 1502 C C . LYS A 1 191 ? 6.636 1.623 -24.580 1.00 76.88 191 LYS A C 1
ATOM 1504 O O . LYS A 1 191 ? 6.632 1.959 -25.765 1.00 76.88 191 LYS A O 1
ATOM 1509 N N . ASP A 1 192 ? 7.093 2.431 -23.622 1.00 78.62 192 ASP A N 1
ATOM 1510 C CA . ASP A 1 192 ? 7.643 3.761 -23.886 1.00 78.62 192 ASP A CA 1
ATOM 1511 C C . ASP A 1 192 ? 9.163 3.681 -23.994 1.00 78.62 192 ASP A C 1
ATOM 1513 O O . ASP A 1 192 ? 9.935 3.976 -23.076 1.00 78.62 192 ASP A O 1
ATOM 1517 N N . TYR A 1 193 ? 9.598 3.234 -25.165 1.00 76.25 193 TYR A N 1
ATOM 1518 C CA . TYR A 1 193 ? 11.006 3.001 -25.419 1.00 76.25 193 TYR A CA 1
ATOM 1519 C C . TYR A 1 193 ? 11.839 4.284 -25.500 1.00 76.25 193 TYR A C 1
ATOM 1521 O O . TYR A 1 193 ? 13.038 4.238 -25.238 1.00 76.25 193 TYR A O 1
ATOM 1529 N N . ARG A 1 194 ? 11.234 5.428 -25.850 1.00 78.81 194 ARG A N 1
ATOM 1530 C CA . ARG A 1 194 ? 11.955 6.712 -25.882 1.00 78.81 194 ARG A CA 1
ATOM 1531 C C . ARG A 1 194 ? 12.355 7.120 -24.472 1.00 78.81 194 ARG A C 1
ATOM 1533 O O . ARG A 1 194 ? 13.516 7.430 -24.220 1.00 78.81 194 ARG A O 1
ATOM 1540 N N . ARG A 1 195 ? 11.410 7.027 -23.534 1.00 81.19 195 ARG A N 1
ATOM 1541 C CA . ARG A 1 195 ? 11.665 7.300 -22.118 1.00 81.19 195 ARG A CA 1
ATOM 1542 C C . ARG A 1 195 ? 12.669 6.308 -21.524 1.00 81.19 195 ARG A C 1
ATOM 1544 O O . ARG A 1 195 ? 13.517 6.706 -20.729 1.00 81.19 195 ARG A O 1
ATOM 1551 N N . ALA A 1 196 ? 12.622 5.042 -21.946 1.00 79.88 196 ALA A N 1
ATOM 1552 C CA . ALA A 1 196 ? 13.596 4.026 -21.546 1.00 79.88 196 ALA A CA 1
ATOM 1553 C C . ALA A 1 196 ? 15.025 4.335 -22.044 1.00 79.88 196 ALA A C 1
ATOM 1555 O O . ALA A 1 196 ? 15.983 4.183 -21.287 1.00 79.88 196 ALA A O 1
ATOM 1556 N N . GLU A 1 197 ? 15.183 4.824 -23.278 1.00 76.50 197 GLU A N 1
ATOM 1557 C CA . GLU A 1 197 ? 16.481 5.238 -23.834 1.00 76.50 197 GLU A CA 1
ATOM 1558 C C . GLU A 1 197 ? 17.067 6.470 -23.143 1.00 76.50 197 GLU A C 1
ATOM 1560 O O . GLU A 1 197 ? 18.271 6.517 -22.870 1.00 76.50 197 GLU A O 1
ATOM 1565 N N . GLU A 1 198 ? 16.232 7.465 -22.841 1.00 81.62 198 GLU A N 1
ATOM 1566 C CA . GLU A 1 198 ? 16.638 8.640 -22.067 1.00 81.62 198 GLU A CA 1
ATOM 1567 C C . GLU A 1 198 ? 17.072 8.237 -20.654 1.00 81.62 198 GLU A C 1
ATOM 1569 O O . GLU A 1 198 ? 18.109 8.691 -20.163 1.00 81.62 198 GLU A O 1
ATOM 1574 N N . TYR A 1 199 ? 16.322 7.332 -20.018 1.00 80.88 199 TYR A N 1
ATOM 1575 C CA . TYR A 1 199 ? 16.646 6.803 -18.698 1.00 80.88 199 TYR A CA 1
ATOM 1576 C C . TYR A 1 199 ? 17.980 6.039 -18.699 1.00 80.88 199 TYR A C 1
ATOM 1578 O O . TYR A 1 199 ? 18.850 6.319 -17.870 1.00 80.88 199 TYR A O 1
ATOM 1586 N N . ALA A 1 200 ? 18.191 5.150 -19.675 1.00 78.12 200 ALA A N 1
ATOM 1587 C CA . ALA A 1 200 ? 19.444 4.416 -19.847 1.00 78.12 200 ALA A CA 1
ATOM 1588 C C . ALA A 1 200 ? 20.628 5.347 -20.160 1.00 78.12 200 ALA A C 1
ATOM 1590 O O . ALA A 1 200 ? 21.716 5.179 -19.609 1.00 78.12 200 ALA A O 1
ATOM 1591 N N . SER A 1 201 ? 20.410 6.384 -20.975 1.00 78.75 201 SER A N 1
ATOM 1592 C CA . SER A 1 201 ? 21.430 7.394 -21.293 1.00 78.75 201 SER A CA 1
ATOM 1593 C C . SER A 1 201 ? 21.821 8.249 -20.100 1.00 78.75 201 SER A C 1
ATOM 1595 O O . SER A 1 201 ? 22.972 8.668 -20.021 1.00 78.75 201 SER A O 1
ATOM 1597 N N . ARG A 1 202 ? 20.896 8.494 -19.168 1.00 82.12 202 ARG A N 1
ATOM 1598 C CA . ARG A 1 202 ? 21.179 9.256 -17.950 1.00 82.12 202 ARG A CA 1
ATOM 1599 C C . ARG A 1 202 ? 21.965 8.449 -16.918 1.00 82.12 202 ARG A C 1
ATOM 1601 O O . ARG A 1 202 ? 22.763 9.025 -16.188 1.00 82.12 202 ARG A O 1
ATOM 1608 N N . LEU A 1 203 ? 21.704 7.147 -16.829 1.00 78.56 203 LEU A N 1
ATOM 1609 C CA . LEU A 1 203 ? 22.361 6.254 -15.872 1.00 78.56 203 LEU A CA 1
ATOM 1610 C C . LEU A 1 203 ? 23.714 5.734 -16.371 1.00 78.56 203 LEU A C 1
ATOM 1612 O O . LEU A 1 203 ? 24.595 5.482 -15.556 1.00 78.56 203 LEU A O 1
ATOM 1616 N N . ASP A 1 204 ? 23.853 5.558 -17.689 1.00 75.12 204 ASP A N 1
ATOM 1617 C CA . ASP A 1 204 ? 25.043 5.057 -18.394 1.00 75.12 204 ASP A CA 1
ATOM 1618 C C . ASP A 1 204 ? 25.639 3.768 -17.791 1.00 75.12 204 ASP A C 1
ATOM 1620 O O . ASP A 1 204 ? 26.845 3.528 -17.822 1.00 75.12 204 ASP A O 1
ATOM 1624 N N . GLN A 1 205 ? 24.780 2.907 -17.237 1.00 75.75 205 GLN A N 1
ATOM 1625 C CA . GLN A 1 205 ? 25.188 1.628 -16.664 1.00 75.75 205 GLN A CA 1
ATOM 1626 C C . GLN A 1 205 ? 25.087 0.496 -17.696 1.00 75.75 205 GLN A C 1
ATOM 1628 O O . GLN A 1 205 ? 24.030 0.334 -18.314 1.00 75.75 205 GLN A O 1
ATOM 1633 N N . PRO A 1 206 ? 26.127 -0.350 -17.842 1.00 73.56 206 PRO A N 1
ATOM 1634 C CA . PRO A 1 206 ? 26.114 -1.476 -18.777 1.00 73.56 206 PRO A CA 1
ATOM 1635 C C . PRO A 1 206 ? 24.924 -2.426 -18.589 1.00 73.56 206 PRO A C 1
ATOM 1637 O O . PRO A 1 206 ? 24.300 -2.817 -19.567 1.00 73.56 206 PRO A O 1
ATOM 1640 N N . ALA A 1 207 ? 24.555 -2.737 -17.340 1.00 73.94 207 ALA A N 1
ATOM 1641 C CA . ALA A 1 207 ? 23.457 -3.657 -17.026 1.00 73.94 207 ALA A CA 1
ATOM 1642 C C . ALA A 1 207 ? 22.089 -3.172 -17.550 1.00 73.94 207 ALA A C 1
ATOM 1644 O O . ALA A 1 207 ? 21.301 -3.960 -18.074 1.00 73.94 207 ALA A O 1
ATOM 1645 N N . VAL A 1 208 ? 21.832 -1.863 -17.463 1.00 77.56 208 VAL A N 1
ATOM 1646 C CA . VAL A 1 208 ? 20.594 -1.226 -17.942 1.00 77.56 208 VAL A CA 1
ATOM 1647 C C . VAL A 1 208 ? 20.543 -1.252 -19.472 1.00 77.56 208 VAL A C 1
ATOM 1649 O O . VAL A 1 208 ? 19.510 -1.576 -20.054 1.00 77.56 208 VAL A O 1
ATOM 1652 N N . TRP A 1 209 ? 21.672 -0.984 -20.132 1.00 76.69 209 TRP A N 1
ATOM 1653 C CA . TRP A 1 209 ? 21.783 -1.056 -21.590 1.00 76.69 209 TRP A CA 1
ATOM 1654 C C . TRP A 1 209 ? 21.631 -2.484 -22.133 1.00 76.69 209 TRP A C 1
ATOM 1656 O O . TRP A 1 209 ? 20.987 -2.657 -23.169 1.00 76.69 209 TRP A O 1
ATOM 1666 N N . SER A 1 210 ? 22.148 -3.502 -21.432 1.00 76.00 210 SER A N 1
ATOM 1667 C CA . SER A 1 210 ? 21.946 -4.913 -21.798 1.00 76.00 210 SER A CA 1
ATOM 1668 C C . SER A 1 210 ? 20.463 -5.290 -21.777 1.00 76.00 210 SER A C 1
ATOM 1670 O O . SER A 1 210 ? 19.945 -5.794 -22.772 1.00 76.00 210 SER A O 1
ATOM 1672 N N . LYS A 1 211 ? 19.750 -4.972 -20.685 1.00 74.81 211 LYS A N 1
ATOM 1673 C CA . LYS A 1 211 ? 18.306 -5.239 -20.561 1.00 74.81 211 LYS A CA 1
ATOM 1674 C C . LYS A 1 211 ? 17.471 -4.466 -21.585 1.00 74.81 211 LYS A C 1
ATOM 1676 O O . LYS A 1 211 ? 16.555 -5.032 -22.178 1.00 74.81 211 LYS A O 1
ATOM 1681 N N . LEU A 1 212 ? 17.811 -3.198 -21.836 1.00 78.06 212 LEU A N 1
ATOM 1682 C CA . LEU A 1 212 ? 17.165 -2.386 -22.872 1.00 78.06 212 LEU A CA 1
ATOM 1683 C C . LEU A 1 212 ? 17.339 -3.023 -24.253 1.00 78.06 212 LEU A C 1
ATOM 1685 O O . LEU A 1 212 ? 16.376 -3.151 -25.004 1.00 78.06 212 LEU A O 1
ATOM 1689 N N . GLY A 1 213 ? 18.563 -3.447 -24.571 1.00 73.44 213 GLY A N 1
ATOM 1690 C CA . GLY A 1 213 ? 18.888 -4.111 -25.825 1.00 73.44 213 GLY A CA 1
ATOM 1691 C C . GLY A 1 213 ? 18.121 -5.415 -26.020 1.00 73.44 213 GLY A C 1
ATOM 1692 O O . GLY A 1 213 ? 17.500 -5.597 -27.061 1.00 73.44 213 GLY A O 1
ATOM 1693 N N . GLU A 1 214 ? 18.092 -6.292 -25.014 1.00 75.69 214 GLU A N 1
ATOM 1694 C CA . GLU A 1 214 ? 17.335 -7.551 -25.066 1.00 75.69 214 GLU A CA 1
ATOM 1695 C C . GLU A 1 214 ? 15.836 -7.329 -25.300 1.00 75.69 214 GLU A C 1
ATOM 1697 O O . GLU A 1 214 ? 15.229 -8.012 -26.126 1.00 75.69 214 GLU A O 1
ATOM 1702 N N . ALA A 1 215 ? 15.234 -6.355 -24.618 1.00 73.12 215 ALA A N 1
ATOM 1703 C CA . ALA A 1 215 ? 13.822 -6.032 -24.797 1.00 73.12 215 ALA A CA 1
ATOM 1704 C C . ALA A 1 215 ? 13.524 -5.423 -26.178 1.00 73.12 215 ALA A C 1
ATOM 1706 O O . ALA A 1 215 ? 12.523 -5.774 -26.799 1.00 73.12 215 ALA A O 1
ATOM 1707 N N . LEU A 1 216 ? 14.401 -4.545 -26.682 1.00 73.62 216 LEU A N 1
ATOM 1708 C CA . LEU A 1 216 ? 14.281 -3.949 -28.018 1.00 73.62 216 LEU A CA 1
ATOM 1709 C C . LEU A 1 216 ? 14.482 -4.972 -29.140 1.00 73.62 216 LEU A C 1
ATOM 1711 O O . LEU A 1 216 ? 13.877 -4.832 -30.196 1.00 73.62 216 LEU A O 1
ATOM 1715 N N . LEU A 1 217 ? 15.318 -5.992 -28.926 1.00 72.19 217 LEU A N 1
ATOM 1716 C CA . LEU A 1 217 ? 15.499 -7.093 -29.874 1.00 72.19 217 LEU A CA 1
ATOM 1717 C C . LEU A 1 217 ? 14.270 -8.003 -29.953 1.00 72.19 217 LEU A C 1
ATOM 1719 O O . LEU A 1 217 ? 13.954 -8.505 -31.028 1.00 72.19 217 LEU A O 1
ATOM 1723 N N . ARG A 1 218 ? 13.571 -8.212 -28.830 1.00 70.19 218 ARG A N 1
ATOM 1724 C CA . ARG A 1 218 ? 12.315 -8.980 -28.805 1.00 70.19 218 ARG A CA 1
ATOM 1725 C C . ARG A 1 218 ? 11.183 -8.272 -29.550 1.00 70.19 218 ARG A C 1
ATOM 1727 O O . ARG A 1 218 ? 10.269 -8.946 -30.020 1.00 70.19 218 ARG A O 1
ATOM 1734 N N . ASP A 1 219 ? 11.236 -6.946 -29.667 1.00 68.00 219 ASP A N 1
ATOM 1735 C CA . ASP A 1 219 ? 10.259 -6.175 -30.429 1.00 68.00 219 ASP A CA 1
ATOM 1736 C C . ASP A 1 219 ? 10.705 -6.016 -31.895 1.00 68.00 219 ASP A C 1
ATOM 1738 O O . ASP A 1 219 ? 11.652 -5.298 -32.229 1.00 68.00 219 ASP A O 1
ATOM 1742 N N . ALA A 1 220 ? 10.010 -6.710 -32.800 1.00 53.47 220 ALA A N 1
ATOM 1743 C CA . ALA A 1 220 ? 10.431 -6.933 -34.188 1.00 53.47 220 ALA A CA 1
ATOM 1744 C C . ALA A 1 220 ? 10.647 -5.649 -35.021 1.00 53.47 220 ALA A C 1
ATOM 1746 O O . ALA A 1 220 ? 11.284 -5.691 -36.072 1.00 53.47 220 ALA A O 1
ATOM 1747 N N . GLY A 1 221 ? 10.136 -4.499 -34.572 1.00 64.25 221 GLY A N 1
ATOM 1748 C CA . GLY A 1 221 ? 10.262 -3.223 -35.277 1.00 64.25 221 GLY A CA 1
ATOM 1749 C C . GLY A 1 221 ? 11.561 -2.452 -35.022 1.00 64.25 221 GLY A C 1
ATOM 1750 O O . GLY A 1 221 ? 11.804 -1.464 -35.716 1.00 64.25 221 GLY A O 1
ATOM 1751 N N . ARG A 1 222 ? 12.381 -2.837 -34.028 1.00 67.44 222 ARG A N 1
ATOM 1752 C CA . ARG A 1 222 ? 13.451 -1.962 -33.496 1.00 67.44 222 ARG A CA 1
ATOM 1753 C C . ARG A 1 222 ? 14.796 -2.639 -33.224 1.00 67.44 222 ARG A C 1
ATOM 1755 O O . ARG A 1 222 ? 15.620 -2.137 -32.459 1.00 67.44 222 ARG A O 1
ATOM 1762 N N . VAL A 1 223 ? 15.080 -3.712 -33.957 1.00 69.19 223 VAL A N 1
ATOM 1763 C CA . VAL A 1 223 ? 16.333 -4.485 -33.868 1.00 69.19 223 VAL A CA 1
ATOM 1764 C C . VAL A 1 223 ? 17.586 -3.603 -34.005 1.00 69.19 223 VAL A C 1
ATOM 1766 O O . VAL A 1 223 ? 18.540 -3.766 -33.249 1.00 69.19 223 VAL A O 1
ATOM 1769 N N . ALA A 1 224 ? 17.583 -2.616 -34.910 1.00 71.88 224 ALA A N 1
ATOM 1770 C CA . ALA A 1 224 ? 18.721 -1.710 -35.108 1.00 71.88 224 ALA A CA 1
ATOM 1771 C C . ALA A 1 224 ? 19.042 -0.855 -33.866 1.00 71.88 224 ALA A C 1
ATOM 1773 O O . ALA A 1 224 ? 20.206 -0.550 -33.598 1.00 71.88 224 ALA A O 1
ATOM 1774 N N . ASP A 1 225 ? 18.023 -0.482 -33.094 1.00 71.69 225 ASP A N 1
ATOM 1775 C CA . ASP A 1 225 ? 18.184 0.285 -31.858 1.00 71.69 225 ASP A CA 1
ATOM 1776 C C . ASP A 1 225 ? 18.634 -0.617 -30.711 1.00 71.69 225 ASP A C 1
ATOM 1778 O O . ASP A 1 225 ? 19.540 -0.250 -29.963 1.00 71.69 225 ASP A O 1
ATOM 1782 N N . GLY A 1 226 ? 18.096 -1.841 -30.649 1.00 69.88 226 GLY A N 1
ATOM 1783 C CA . GLY A 1 226 ? 18.544 -2.873 -29.715 1.00 69.88 226 GLY A CA 1
ATOM 1784 C C . GLY A 1 226 ? 20.025 -3.217 -29.890 1.00 69.88 226 GLY A C 1
ATOM 1785 O O . GLY A 1 226 ? 20.776 -3.235 -28.918 1.00 69.88 226 GLY A O 1
ATOM 1786 N N . VAL A 1 227 ? 20.498 -3.381 -31.129 1.00 70.12 227 VAL A N 1
ATOM 1787 C CA . VAL A 1 227 ? 21.925 -3.626 -31.413 1.00 70.12 227 VAL A CA 1
ATOM 1788 C C . VAL A 1 227 ? 22.798 -2.441 -30.982 1.00 70.12 227 VAL A C 1
ATOM 1790 O O . VAL A 1 227 ? 23.857 -2.645 -30.389 1.00 70.12 227 VAL A O 1
ATOM 1793 N N . ARG A 1 228 ? 22.361 -1.194 -31.215 1.00 72.88 228 ARG A N 1
ATOM 1794 C CA . ARG A 1 228 ? 23.086 0.002 -30.747 1.00 72.88 228 ARG A CA 1
ATOM 1795 C C . ARG A 1 228 ? 23.156 0.079 -29.220 1.00 72.88 228 ARG A C 1
ATOM 1797 O O . ARG A 1 228 ? 24.208 0.428 -28.682 1.00 72.88 228 ARG A O 1
ATOM 1804 N N . ALA A 1 229 ? 22.074 -0.284 -28.535 1.00 71.31 229 ALA A N 1
ATOM 1805 C CA . ALA A 1 229 ? 22.010 -0.360 -27.078 1.00 71.31 229 ALA A CA 1
ATOM 1806 C C . ALA A 1 229 ? 23.006 -1.398 -26.519 1.00 71.31 229 ALA A C 1
ATOM 1808 O O . ALA A 1 229 ? 23.783 -1.090 -25.617 1.00 71.31 229 ALA A O 1
ATOM 1809 N N . LEU A 1 230 ? 23.065 -2.591 -27.120 1.00 69.00 230 LEU A N 1
ATOM 1810 C CA . LEU A 1 230 ? 23.987 -3.665 -26.724 1.00 69.00 230 LEU A CA 1
ATOM 1811 C C . LEU A 1 230 ? 25.456 -3.331 -26.990 1.00 69.00 230 LEU A C 1
ATOM 1813 O O . LEU A 1 230 ? 26.324 -3.609 -26.161 1.00 69.00 230 LEU A O 1
ATOM 1817 N N . LEU A 1 231 ? 25.744 -2.677 -28.119 1.00 71.12 231 LEU A N 1
ATOM 1818 C CA . LEU A 1 231 ? 27.087 -2.177 -28.417 1.00 71.12 231 LEU A CA 1
ATOM 1819 C C . LEU A 1 231 ? 27.550 -1.163 -27.363 1.00 71.12 231 LEU A C 1
ATOM 1821 O O . LEU A 1 231 ? 28.714 -1.182 -26.960 1.00 71.12 231 LEU A O 1
ATOM 1825 N N . ARG A 1 232 ? 26.637 -0.315 -26.873 1.00 69.00 232 ARG A N 1
ATOM 1826 C CA . ARG A 1 232 ? 26.918 0.644 -25.798 1.00 69.00 232 ARG A CA 1
ATOM 1827 C C . ARG A 1 232 ? 27.124 -0.039 -24.441 1.00 69.00 232 ARG A C 1
ATOM 1829 O O . ARG A 1 232 ? 27.988 0.394 -23.683 1.00 69.00 232 ARG A O 1
ATOM 1836 N N . ALA A 1 233 ? 26.417 -1.138 -24.174 1.00 62.88 233 ALA A N 1
ATOM 1837 C CA . ALA A 1 233 ? 26.604 -1.962 -22.978 1.00 62.88 233 ALA A CA 1
ATOM 1838 C C . ALA A 1 233 ? 27.954 -2.706 -22.936 1.00 62.88 233 ALA A C 1
ATOM 1840 O O . ALA A 1 233 ? 28.359 -3.170 -21.871 1.00 62.88 233 ALA A O 1
ATOM 1841 N N . LYS A 1 234 ? 28.649 -2.853 -24.078 1.00 62.69 234 LYS A N 1
ATOM 1842 C CA . LYS A 1 234 ? 29.812 -3.752 -24.252 1.00 62.69 234 LYS A CA 1
ATOM 1843 C C . LYS A 1 234 ? 29.534 -5.199 -23.811 1.00 62.69 234 LYS A C 1
ATOM 1845 O O . LYS A 1 234 ? 30.467 -5.940 -23.504 1.00 62.69 234 LYS A O 1
ATOM 1850 N N . ASP A 1 235 ? 28.269 -5.605 -23.774 1.00 54.09 235 ASP A N 1
ATOM 1851 C CA . ASP A 1 235 ? 27.867 -6.929 -23.318 1.00 54.09 235 ASP A CA 1
ATOM 1852 C C . ASP A 1 235 ? 27.605 -7.817 -24.536 1.00 54.09 235 ASP A C 1
ATOM 1854 O O . ASP A 1 235 ? 26.684 -7.591 -25.318 1.00 54.09 235 ASP A O 1
ATOM 1858 N N . ALA A 1 236 ? 28.467 -8.816 -24.724 1.00 52.44 236 ALA A N 1
ATOM 1859 C CA . ALA A 1 236 ? 28.416 -9.738 -25.858 1.00 52.44 236 ALA A CA 1
ATOM 1860 C C . ALA A 1 236 ? 27.497 -10.951 -25.609 1.00 52.44 236 ALA A C 1
ATOM 1862 O O . ALA A 1 236 ? 27.395 -11.833 -26.459 1.00 52.44 236 ALA A O 1
ATOM 1863 N N . ARG A 1 237 ? 26.844 -11.034 -24.441 1.00 54.34 237 ARG A N 1
ATOM 1864 C CA . ARG A 1 237 ? 26.015 -12.185 -24.038 1.00 54.34 237 ARG A CA 1
ATOM 1865 C C . ARG A 1 237 ? 24.730 -12.384 -24.857 1.00 54.34 237 ARG A C 1
ATOM 1867 O O . ARG A 1 237 ? 24.443 -13.538 -25.166 1.00 54.34 237 ARG A O 1
ATOM 1874 N N . PRO A 1 238 ? 23.976 -11.345 -25.266 1.00 53.03 238 PRO A N 1
ATOM 1875 C CA . PRO A 1 238 ? 22.702 -11.548 -25.957 1.00 53.03 238 PRO A CA 1
ATOM 1876 C C . PRO A 1 238 ? 22.827 -11.823 -27.466 1.00 53.03 238 PRO A C 1
ATOM 1878 O O . PRO A 1 238 ? 21.824 -11.777 -28.173 1.00 53.03 238 PRO A O 1
ATOM 1881 N N . TYR A 1 239 ? 24.015 -12.172 -27.985 1.00 47.19 239 TYR A N 1
ATOM 1882 C CA . TYR A 1 239 ? 24.198 -12.492 -29.412 1.00 47.19 239 TYR A CA 1
ATOM 1883 C C . TYR A 1 239 ? 23.284 -13.633 -29.905 1.00 47.19 239 TYR A C 1
ATOM 1885 O O . TYR A 1 239 ? 22.920 -13.662 -31.075 1.00 47.19 239 TYR A O 1
ATOM 1893 N N . LEU A 1 240 ? 22.875 -14.541 -29.010 1.00 47.22 240 LEU A N 1
ATOM 1894 C CA . LEU A 1 240 ? 21.964 -15.654 -29.306 1.00 47.22 240 LEU A CA 1
ATOM 1895 C C . LEU A 1 240 ? 20.515 -15.223 -29.595 1.00 47.22 240 LEU A C 1
ATOM 1897 O O . LEU A 1 240 ? 19.770 -16.019 -30.149 1.00 47.22 240 LEU A O 1
ATOM 1901 N N . LEU A 1 241 ? 20.107 -13.999 -29.237 1.00 48.34 241 LEU A N 1
ATOM 1902 C CA . LEU A 1 241 ? 18.779 -13.448 -29.562 1.00 48.34 241 LEU A CA 1
ATOM 1903 C C . LEU A 1 241 ? 18.740 -12.746 -30.931 1.00 48.34 241 LEU A C 1
ATOM 1905 O O . LEU A 1 241 ? 17.675 -12.316 -31.362 1.00 48.34 241 LEU A O 1
ATOM 1909 N N . VAL A 1 242 ? 19.895 -12.590 -31.587 1.00 46.44 242 VAL A N 1
ATOM 1910 C CA . VAL A 1 242 ? 20.057 -11.873 -32.866 1.00 46.44 242 VAL A CA 1
ATOM 1911 C C . VAL A 1 242 ? 20.186 -12.843 -34.056 1.00 46.44 242 VAL A C 1
ATOM 1913 O O . VAL A 1 242 ? 20.255 -12.393 -35.198 1.00 46.44 242 VAL A O 1
ATOM 1916 N N . VAL A 1 243 ? 20.226 -14.160 -33.804 1.00 37.16 243 VAL A N 1
ATOM 1917 C CA . VAL A 1 243 ? 20.315 -15.218 -34.831 1.00 37.16 243 VAL A CA 1
ATOM 1918 C C . VAL A 1 243 ? 18.944 -15.811 -35.121 1.00 37.16 243 VAL A C 1
ATOM 1920 O O . VAL A 1 243 ? 18.244 -16.157 -34.145 1.00 37.16 243 VAL A O 1
#

Sequence (243 aa):
EKREPLLAVVSYARGKCDDALIDVTNSASLFKEQAQYLVERESPELWTRVLREDNPYRKLVVDQVVSVVLPACTTPEKVSVVVRAFLKAGLPELLMELLERLVLNSSGTAFTRNKNLQNLLLLTAIKAEASGGDGARTGRVMEYLRRMDNYDALDIAKVCTGAGLHEEAYSIYHKFERQEEALEVLLEHMKDYRRAEEYASRLDQPAVWSKLGEALLRDAGRVADGVRALLRAKDARPYLLVV

Foldseek 3Di:
DPDCLPVVLVVCLVVVVLPVNVVSCVVVVVLLSVLQSCLVVLDLVSLCVLLDPPHPCNVVNLCSNQPPVLVVDQDVVSVLSVLVSCVVSVNLPSSQVSLCCQQPVPPPGPQVQDQSSLQSNLLSVLVCLLVCDPDDPDDPSVVSLVSHDRYDLVVSLVSCVVSLVLVSSLSSCVSVVVLQSNLCSCLVRVVPLVVLVVSCVVVLALVSLLSSLLSQLVVVPRNVVSVVSNVSSVDPPCVVSVD

Radius of gyration: 24.98 Å; Cα contacts (8 Å, |Δi|>4): 265; chains: 1; bounding box: 58×31×74 Å

Secondary structure (DSSP, 8-state):
--S-HHHHHHHHHHHT-HHHHHHHHHHHT-HHHHHHHHHHH--HHHHHHHT-TT-TTHHHHHHHIIIIIHHH---HHHHHHHHHHHHHTT-HHHHHHHHHIIIII-TTSTTTT-HHHHHHHHHHHHHHHHTT-TT--SSHHHHHHHH--SS-HHHHHHHHHHTT-HHHHHHHHHHTT-HHHHHHIIIIII--HHHHHHHHHHH--HHHHHHHHHHHHHSTT-HHHHHHHHHHHT--GGGGG--

pLDDT: mean 74.31, std 10.62, range [37.16, 87.94]

Organism: NCBI:txid708628

Mean predicted aligned error: 12.01 Å

Solvent-accessible surface area (backbone atoms only — not comparable to full-atom values): 13646 Å² total; per-residue (Å²): 128,91,86,50,62,68,59,50,45,56,50,28,64,74,66,68,40,62,68,63,36,51,53,52,25,65,76,66,68,37,36,59,61,48,30,46,48,54,51,72,63,66,46,69,66,58,45,56,62,54,52,32,85,89,40,89,59,30,63,59,32,50,51,32,30,64,71,50,41,56,75,69,52,86,54,59,67,48,53,49,49,52,51,54,43,35,56,74,57,70,43,58,69,69,47,49,60,50,44,45,48,47,46,69,66,39,82,87,42,75,45,55,71,30,39,69,53,47,38,49,47,50,52,51,49,51,49,45,62,55,69,64,64,84,90,69,80,85,52,66,65,56,52,48,58,73,77,51,86,55,52,58,57,71,64,53,27,53,52,25,51,76,53,70,38,52,68,56,22,33,52,41,24,59,73,70,70,36,62,62,62,25,44,47,47,30,52,75,72,66,60,40,56,68,62,43,49,54,52,39,66,74,66,69,44,43,72,47,22,40,54,51,11,55,55,28,44,71,39,87,90,36,44,75,56,12,52,52,31,21,63,73,25,72,53,77,78,66,59,75,74,77,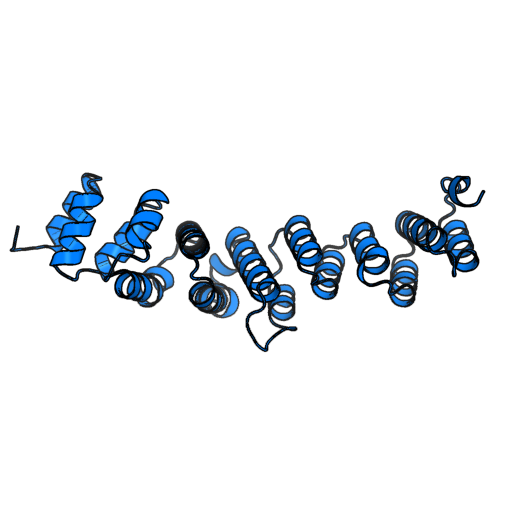108

InterPro domains:
  IPR000547 Clathrin, heavy chain/VPS, 7-fold repeat [PS50236] (1-63)
  IPR000547 Clathrin, heavy chain/VPS, 7-fold repeat [PS50236] (70-225)
  IPR000547 Clathrin, heavy chain/VPS, 7-fold repeat [SM00299] (70-225)
  IPR011990 Tetratricopeptide-like helical domain superfamily [G3DSA:1.25.40.10] (137-237)
  IPR016024 Armadillo-type fold [SSF48371] (7-130)
  IPR016024 Armadillo-type fold [SSF48371] (137-220)
  IPR055358 Clathrin heavy-chain repeat [PF00637] (70-217)

Nearest PDB structures (foldseek):
  6sct-assembly1_B  TM=7.608E-01  e=1.054E-11  Sus scrofa
  6yai-assembly1_B  TM=7.304E-01  e=3.859E-10  Sus scrofa
  6sct-assembly1_C  TM=7.562E-01  e=1.909E-07  Sus scrofa
  8bbg-assembly1_C  TM=3.441E-01  e=1.162E-01  Homo sapiens
  7ep2-assembly1_B  TM=2.433E-01  e=2.642E+00  Homo sapiens